Protein AF-A0AAW8FYP6-F1 (afdb_monomer)

Sequence (207 aa):
MSPWQNQKKVKFIAATDIDKSKKRQKFKTYDADDLKGYMAVDDNTERVFESIRYTNTKEGFNTATTGLSGGIKAFNNLTKSDQFAEVVTDGKIKIYKLYGYPTTFSAGSQVAVAEEETQRLRNNPSYIYSKKNGKPEELTIAKAKMIVADCPFVKGKIAAGDYGSLKNDTKKRSALGKFIKNEIDNAMSDNLSIVNEVIYDYNQNCK

Structure (mmCIF, N/CA/C/O backbone):
data_AF-A0AAW8FYP6-F1
#
_entry.id   AF-A0AAW8FYP6-F1
#
loop_
_atom_site.group_PDB
_atom_site.id
_atom_site.type_symbol
_atom_site.label_atom_id
_atom_site.label_alt_id
_atom_site.label_comp_id
_atom_site.label_asym_id
_atom_site.label_entity_id
_atom_site.label_seq_id
_atom_site.pdbx_PDB_ins_code
_atom_site.Cartn_x
_atom_site.Cartn_y
_atom_site.Cartn_z
_atom_site.occupancy
_atom_site.B_iso_or_equiv
_atom_site.auth_seq_id
_atom_site.auth_comp_id
_atom_site.auth_asym_id
_atom_site.auth_atom_id
_atom_site.pdbx_PDB_model_num
ATOM 1 N N . MET A 1 1 ? 19.062 -12.762 -11.035 1.00 46.47 1 MET A N 1
ATOM 2 C CA . MET A 1 1 ? 18.739 -11.847 -12.153 1.00 46.47 1 MET A CA 1
ATOM 3 C C . MET A 1 1 ? 17.652 -12.487 -12.982 1.00 46.47 1 MET A C 1
ATOM 5 O O . MET A 1 1 ? 17.828 -13.623 -13.408 1.00 46.47 1 MET A O 1
ATOM 9 N N . SER A 1 2 ? 16.527 -11.804 -13.158 1.00 45.91 2 SER A N 1
ATOM 10 C CA . SER A 1 2 ? 15.423 -12.337 -13.950 1.00 45.91 2 SER A CA 1
ATOM 11 C C . SER A 1 2 ? 15.634 -12.037 -15.440 1.00 45.91 2 SER A C 1
ATOM 13 O O . SER A 1 2 ? 16.044 -10.924 -15.769 1.00 45.91 2 SER A O 1
ATOM 15 N N . PRO A 1 3 ? 15.333 -12.971 -16.360 1.00 47.22 3 PRO A N 1
ATOM 16 C CA . PRO A 1 3 ? 15.665 -12.852 -17.788 1.00 47.22 3 PRO A CA 1
ATOM 17 C C . PRO A 1 3 ? 14.949 -11.713 -18.539 1.00 47.22 3 PRO A C 1
ATOM 19 O O . PRO A 1 3 ? 15.276 -11.434 -19.689 1.00 47.22 3 PRO A O 1
ATOM 22 N N . TRP A 1 4 ? 13.986 -11.037 -17.907 1.00 56.28 4 TRP A N 1
ATOM 23 C CA . TRP A 1 4 ? 13.288 -9.863 -18.445 1.00 56.28 4 TRP A CA 1
ATOM 24 C C . TRP A 1 4 ? 13.920 -8.523 -18.043 1.00 56.28 4 TRP A C 1
ATOM 26 O O . TRP A 1 4 ? 13.429 -7.472 -18.460 1.00 56.28 4 TRP A O 1
ATOM 36 N N . GLN A 1 5 ? 14.997 -8.525 -17.250 1.00 47.09 5 GLN A N 1
ATOM 37 C CA . GLN A 1 5 ? 15.732 -7.297 -16.953 1.00 47.09 5 GLN A CA 1
ATOM 38 C C . GLN A 1 5 ? 16.213 -6.660 -18.273 1.00 47.09 5 GLN A C 1
ATOM 40 O O . GLN A 1 5 ? 16.929 -7.285 -19.053 1.00 47.09 5 GLN A O 1
ATOM 45 N N . ASN A 1 6 ? 15.793 -5.414 -18.520 1.00 55.78 6 ASN A N 1
ATOM 46 C CA . ASN A 1 6 ? 16.131 -4.577 -19.684 1.00 55.78 6 ASN A CA 1
ATOM 47 C C . ASN A 1 6 ? 15.467 -4.928 -21.034 1.00 55.78 6 ASN A C 1
ATOM 49 O O . ASN A 1 6 ? 15.945 -4.483 -22.078 1.00 55.78 6 ASN A O 1
ATOM 53 N N . GLN A 1 7 ? 14.351 -5.666 -21.052 1.00 57.12 7 GLN A N 1
ATOM 54 C CA . GLN A 1 7 ? 13.599 -5.939 -22.288 1.00 57.12 7 GLN A CA 1
ATOM 55 C C . GLN A 1 7 ? 12.375 -5.019 -22.426 1.0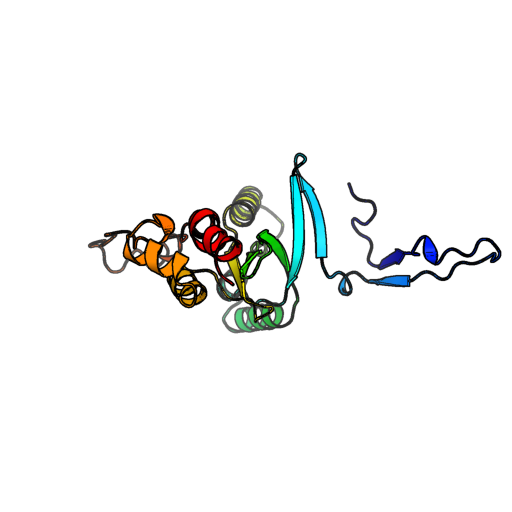0 57.12 7 GLN A C 1
ATOM 57 O O . GLN A 1 7 ? 11.540 -4.951 -21.531 1.00 57.12 7 GLN A O 1
ATOM 62 N N . LYS A 1 8 ? 12.231 -4.329 -23.571 1.00 62.53 8 LYS A N 1
ATOM 63 C CA . LYS A 1 8 ? 11.069 -3.451 -23.852 1.00 62.53 8 LYS A CA 1
ATOM 64 C C . LYS A 1 8 ? 9.768 -4.222 -24.103 1.00 62.53 8 LYS A C 1
ATOM 66 O O . LYS A 1 8 ? 8.689 -3.655 -23.962 1.00 62.53 8 LYS A O 1
ATOM 71 N N . LYS A 1 9 ? 9.886 -5.479 -24.540 1.00 71.44 9 LYS A N 1
ATOM 72 C CA . LYS A 1 9 ? 8.772 -6.353 -24.913 1.00 71.44 9 LYS A CA 1
ATOM 73 C C . LYS A 1 9 ? 9.099 -7.786 -24.527 1.00 71.44 9 LYS A C 1
ATOM 75 O O . LYS A 1 9 ? 10.233 -8.228 -24.705 1.00 71.44 9 LYS A O 1
ATOM 80 N N . VAL A 1 10 ? 8.093 -8.527 -24.094 1.00 72.38 10 VAL A N 1
ATOM 81 C CA . VAL A 1 10 ? 8.182 -9.965 -23.832 1.00 72.38 10 VAL A CA 1
ATOM 82 C C . VAL A 1 10 ? 7.079 -10.689 -24.590 1.00 72.38 10 VAL A C 1
ATOM 84 O O . VAL A 1 10 ? 5.960 -10.199 -24.730 1.00 72.38 10 VAL A O 1
ATOM 87 N N . LYS A 1 11 ? 7.412 -11.855 -25.144 1.00 79.19 11 LYS A N 1
ATOM 88 C CA . LYS A 1 11 ? 6.481 -12.686 -25.910 1.00 79.19 11 LYS A CA 1
ATOM 89 C C . LYS A 1 11 ? 6.211 -13.966 -25.143 1.00 79.19 11 LYS A C 1
ATOM 91 O O . LYS A 1 11 ? 7.140 -14.719 -24.872 1.00 79.19 11 LYS A O 1
ATOM 96 N N . PHE A 1 12 ? 4.944 -14.221 -24.845 1.00 80.81 12 PHE A N 1
ATOM 97 C CA . PHE A 1 12 ? 4.505 -15.422 -24.147 1.00 80.81 12 PHE A CA 1
ATOM 98 C C . PHE A 1 12 ? 3.548 -16.231 -25.019 1.00 80.81 12 PHE A C 1
ATOM 100 O O . PHE A 1 12 ? 2.826 -15.698 -25.865 1.00 80.81 12 PHE A O 1
ATOM 107 N N . ILE A 1 13 ? 3.534 -17.537 -24.791 1.00 82.94 13 ILE A N 1
ATOM 108 C CA . ILE A 1 13 ? 2.492 -18.444 -25.257 1.00 82.94 13 ILE A CA 1
ATOM 109 C C . ILE A 1 13 ? 2.051 -19.267 -24.051 1.00 82.94 13 ILE A C 1
ATOM 111 O O . ILE A 1 13 ? 2.897 -19.768 -23.309 1.00 82.94 13 ILE A O 1
ATOM 115 N N . ALA A 1 14 ? 0.744 -19.359 -23.812 1.00 82.31 14 ALA A N 1
ATOM 116 C CA . ALA A 1 14 ? 0.242 -20.233 -22.763 1.00 82.31 14 ALA A CA 1
ATOM 117 C C . ALA A 1 14 ? 0.490 -21.686 -23.177 1.00 82.31 14 ALA A C 1
ATOM 119 O O . ALA A 1 14 ? 0.343 -22.025 -24.349 1.00 82.31 14 ALA A O 1
ATOM 120 N N . ALA A 1 15 ? 0.836 -22.558 -22.229 1.00 82.62 15 ALA A N 1
ATOM 121 C CA . ALA A 1 15 ? 1.098 -23.964 -22.539 1.00 82.62 15 ALA A CA 1
ATOM 122 C C . ALA A 1 15 ? -0.100 -24.647 -23.232 1.00 82.62 15 ALA A C 1
ATOM 124 O O . ALA A 1 15 ? 0.092 -25.484 -24.110 1.00 82.62 15 ALA A O 1
ATOM 125 N N . THR A 1 16 ? -1.322 -24.233 -22.886 1.00 86.44 16 THR A N 1
ATOM 126 C CA . THR A 1 16 ? -2.584 -24.679 -23.500 1.00 86.44 16 THR A CA 1
ATOM 127 C C . THR A 1 16 ? -2.737 -24.266 -24.963 1.00 86.44 16 THR A C 1
ATOM 129 O O . THR A 1 16 ? -3.449 -24.931 -25.707 1.00 86.44 16 THR A O 1
ATOM 132 N N . ASP A 1 17 ? -2.069 -23.189 -25.378 1.00 84.38 17 ASP A N 1
ATOM 133 C CA . ASP A 1 17 ? -2.172 -22.617 -26.724 1.00 84.38 17 ASP A CA 1
ATOM 134 C C . ASP A 1 17 ? -1.109 -23.195 -27.679 1.00 84.38 17 ASP A C 1
ATOM 136 O O . ASP A 1 17 ? -1.082 -22.849 -28.864 1.00 84.38 17 ASP A O 1
ATOM 140 N N . ILE A 1 18 ? -0.217 -24.066 -27.182 1.00 87.19 18 ILE A N 1
ATOM 141 C CA . ILE A 1 18 ? 0.840 -24.695 -27.981 1.00 87.19 18 ILE A CA 1
ATOM 142 C C . ILE A 1 18 ? 0.242 -25.816 -28.829 1.00 87.19 18 ILE A C 1
ATOM 144 O O . ILE A 1 18 ? -0.126 -26.882 -28.335 1.00 87.19 18 ILE A O 1
ATOM 148 N N . ASP A 1 19 ? 0.242 -25.610 -30.142 1.00 86.50 19 ASP A N 1
ATOM 149 C CA . ASP A 1 19 ? -0.227 -26.595 -31.109 1.00 86.50 19 ASP A CA 1
ATOM 150 C C . ASP A 1 19 ? 0.958 -27.306 -31.770 1.00 86.50 19 ASP A C 1
ATOM 152 O O . ASP A 1 19 ? 1.593 -26.776 -32.685 1.00 86.50 19 ASP A O 1
ATOM 156 N N . LYS A 1 20 ? 1.248 -28.534 -31.326 1.00 85.69 20 LYS A N 1
ATOM 157 C CA . LYS A 1 20 ? 2.378 -29.339 -31.825 1.00 85.69 20 LYS A CA 1
ATOM 158 C C . LYS A 1 20 ? 2.277 -29.695 -33.313 1.00 85.69 20 LYS A C 1
ATOM 160 O O . LYS A 1 20 ? 3.293 -30.032 -33.913 1.00 85.69 20 LYS A O 1
ATOM 165 N N . SER A 1 21 ? 1.089 -29.609 -33.917 1.00 89.31 21 SER A N 1
ATOM 166 C CA . SER A 1 21 ? 0.908 -29.866 -35.352 1.00 89.31 21 SER A CA 1
ATOM 167 C C . SER A 1 21 ? 1.380 -28.699 -36.231 1.00 89.31 21 SER A C 1
ATOM 169 O O . SER A 1 21 ? 1.627 -28.871 -37.426 1.00 89.31 21 SER A O 1
ATOM 171 N N . LYS A 1 22 ? 1.549 -27.500 -35.654 1.00 87.25 22 LYS A N 1
ATOM 172 C CA . LYS A 1 22 ? 1.945 -26.287 -36.378 1.00 87.25 22 LYS A CA 1
ATOM 173 C C . LYS A 1 22 ? 3.445 -26.022 -36.272 1.00 87.25 22 LYS A C 1
ATOM 175 O O . LYS A 1 22 ? 4.012 -25.929 -35.188 1.00 87.25 22 LYS A O 1
ATOM 180 N N . LYS A 1 23 ? 4.079 -25.746 -37.419 1.00 82.50 23 LYS A N 1
ATOM 181 C CA . LYS A 1 23 ? 5.493 -25.314 -37.498 1.00 82.50 23 LYS A CA 1
ATOM 182 C C . LYS A 1 23 ? 5.749 -23.916 -36.914 1.00 82.50 23 LYS A C 1
ATOM 184 O O . LYS A 1 23 ? 6.897 -23.564 -36.666 1.00 82.50 23 LYS A O 1
ATOM 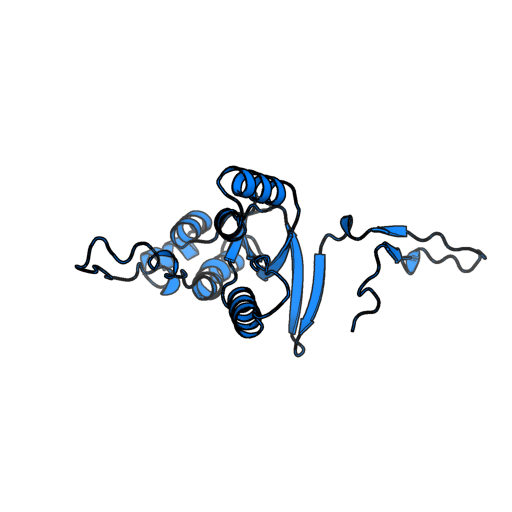189 N N . ARG A 1 24 ? 4.710 -23.092 -36.738 1.00 82.50 24 ARG A N 1
ATOM 190 C CA . ARG A 1 24 ? 4.801 -21.738 -36.168 1.00 82.50 24 ARG A CA 1
ATOM 191 C C . ARG A 1 24 ? 3.723 -21.545 -35.111 1.00 82.50 24 ARG A C 1
ATOM 193 O O . ARG A 1 24 ? 2.547 -21.773 -35.385 1.00 82.50 24 ARG A O 1
ATOM 200 N N . GLN A 1 25 ? 4.138 -21.080 -33.939 1.00 85.75 25 GLN A N 1
ATOM 201 C CA . GLN A 1 25 ? 3.255 -20.751 -32.824 1.00 85.75 25 GLN A CA 1
ATOM 202 C C . GLN A 1 25 ? 2.902 -19.258 -32.845 1.00 85.75 25 GLN A C 1
ATOM 204 O O . GLN A 1 25 ? 3.729 -18.426 -33.228 1.00 85.75 25 GLN A O 1
ATOM 209 N N . LYS A 1 26 ? 1.674 -18.904 -32.446 1.00 84.44 26 LYS A N 1
ATOM 210 C CA . LYS A 1 26 ? 1.265 -17.501 -32.286 1.00 84.44 26 LYS A CA 1
ATOM 211 C C . LYS A 1 26 ? 1.573 -17.053 -30.861 1.00 84.44 26 LYS A C 1
ATOM 213 O O . LYS A 1 26 ? 0.971 -17.545 -29.916 1.00 84.44 26 LYS A O 1
ATOM 218 N N . PHE A 1 27 ? 2.490 -16.105 -30.722 1.00 83.62 27 PHE A N 1
ATOM 219 C CA . PHE A 1 27 ? 2.845 -15.522 -29.431 1.00 83.62 27 PHE A CA 1
ATOM 220 C C . PHE A 1 27 ? 1.992 -14.288 -29.142 1.00 83.62 27 PHE A C 1
ATOM 222 O O . PHE A 1 27 ? 1.760 -13.471 -30.037 1.00 83.62 27 PHE A O 1
ATOM 229 N N . LYS A 1 28 ? 1.591 -14.113 -27.882 1.00 82.44 28 LYS A N 1
ATOM 230 C CA . LYS A 1 28 ? 1.088 -12.834 -27.374 1.00 82.44 28 LYS A CA 1
ATOM 231 C C . LYS A 1 28 ? 2.285 -11.964 -27.009 1.00 82.44 28 LYS A C 1
ATOM 233 O O . LYS A 1 28 ? 3.209 -12.431 -26.347 1.00 82.44 28 LYS A O 1
ATOM 238 N N . THR A 1 29 ? 2.288 -10.728 -27.493 1.00 80.56 29 THR A N 1
ATOM 239 C CA . THR A 1 29 ? 3.323 -9.743 -27.158 1.00 80.56 29 THR A CA 1
ATOM 240 C C . THR A 1 29 ? 2.780 -8.857 -26.053 1.00 80.56 29 THR A C 1
ATOM 242 O O . THR A 1 29 ? 1.654 -8.386 -26.174 1.00 80.56 29 THR A O 1
ATOM 245 N N . TYR A 1 30 ? 3.574 -8.671 -25.008 1.00 74.00 30 TYR A N 1
ATOM 246 C CA . TYR A 1 30 ? 3.305 -7.760 -23.908 1.00 74.00 30 TYR A CA 1
ATOM 247 C C . TYR A 1 30 ? 4.421 -6.724 -23.887 1.00 74.00 30 TYR A C 1
ATOM 249 O O . TYR A 1 30 ? 5.607 -7.079 -23.893 1.00 74.00 30 TYR A O 1
ATOM 257 N N . ASP A 1 31 ? 4.038 -5.457 -23.902 1.00 73.00 31 ASP A N 1
ATOM 258 C CA . ASP A 1 31 ? 4.953 -4.339 -23.735 1.00 73.00 31 ASP A CA 1
ATOM 259 C C . ASP A 1 31 ? 5.128 -4.036 -22.239 1.00 73.00 31 ASP A C 1
ATOM 261 O O . ASP A 1 31 ? 4.343 -4.480 -21.400 1.00 73.00 31 ASP A O 1
ATOM 265 N N . ALA A 1 32 ? 6.176 -3.292 -21.878 1.00 64.88 32 ALA A N 1
ATOM 266 C CA . ALA A 1 32 ? 6.382 -2.885 -20.485 1.00 64.88 32 ALA A CA 1
ATOM 267 C C . ALA A 1 32 ? 5.165 -2.127 -19.909 1.00 64.88 32 ALA A C 1
ATOM 269 O O . ALA A 1 32 ? 4.843 -2.295 -18.735 1.00 64.88 32 ALA A O 1
ATOM 270 N N . ASP A 1 33 ? 4.447 -1.379 -20.751 1.00 68.31 33 ASP A N 1
ATOM 271 C CA . ASP A 1 33 ? 3.235 -0.637 -20.379 1.00 68.31 33 ASP A CA 1
ATOM 272 C C . ASP A 1 33 ? 2.014 -1.550 -20.128 1.00 68.31 33 ASP A C 1
ATOM 274 O O . ASP A 1 33 ? 1.047 -1.147 -19.475 1.00 68.31 33 ASP A O 1
ATOM 278 N N . ASP A 1 34 ? 2.050 -2.805 -20.595 1.00 74.06 34 ASP A N 1
ATOM 279 C CA . ASP A 1 34 ? 0.998 -3.797 -20.333 1.00 74.06 34 ASP A CA 1
ATOM 280 C C . ASP A 1 34 ? 1.145 -4.457 -18.952 1.00 74.06 34 ASP A C 1
ATOM 282 O O . ASP A 1 34 ? 0.239 -5.168 -18.502 1.00 74.06 34 ASP A O 1
ATOM 286 N N . LEU A 1 35 ? 2.271 -4.241 -18.263 1.00 77.31 35 LEU A N 1
ATOM 287 C CA . LEU A 1 35 ? 2.564 -4.869 -16.980 1.00 77.31 35 LEU A CA 1
ATOM 288 C C . LEU A 1 35 ? 1.606 -4.350 -15.896 1.00 77.31 35 LEU A C 1
ATOM 290 O O . LEU A 1 35 ? 1.627 -3.183 -15.512 1.00 77.31 35 LEU A O 1
ATOM 294 N N . LYS A 1 36 ? 0.753 -5.241 -15.379 1.00 85.44 36 LYS A N 1
ATOM 295 C CA . LYS A 1 36 ? -0.208 -4.924 -14.303 1.00 85.44 36 LYS A CA 1
ATOM 296 C C . LYS A 1 36 ? 0.315 -5.219 -12.903 1.00 85.44 36 LYS A C 1
ATOM 298 O O . LYS A 1 36 ? -0.251 -4.738 -11.930 1.00 85.44 36 LYS A O 1
ATOM 303 N N . GLY A 1 37 ? 1.403 -5.966 -12.803 1.00 85.88 37 GLY A N 1
ATOM 304 C CA . GLY A 1 37 ? 2.041 -6.323 -11.549 1.00 85.88 37 GLY A CA 1
ATOM 305 C C . GLY A 1 37 ? 3.201 -7.275 -11.789 1.00 85.88 37 GLY A C 1
ATOM 306 O O . GLY A 1 37 ? 3.339 -7.833 -12.878 1.00 85.88 37 GLY A O 1
ATOM 307 N N . TYR A 1 38 ? 4.039 -7.453 -10.780 1.00 84.62 38 TYR A N 1
ATOM 308 C CA . TYR A 1 38 ? 5.117 -8.433 -10.786 1.00 84.62 38 TYR A CA 1
ATOM 309 C C . TYR A 1 38 ? 5.369 -8.939 -9.368 1.00 84.62 38 TYR A C 1
ATOM 311 O O . TYR A 1 38 ? 4.974 -8.311 -8.392 1.00 84.62 38 TYR A O 1
ATOM 319 N N . MET A 1 39 ? 6.052 -10.071 -9.253 1.00 85.94 39 MET A N 1
ATOM 320 C CA . MET A 1 39 ? 6.527 -10.589 -7.977 1.00 85.94 39 MET A CA 1
ATOM 321 C C . MET A 1 39 ? 8.052 -10.576 -7.985 1.00 85.94 39 MET A C 1
ATOM 323 O O . MET A 1 39 ? 8.677 -11.029 -8.947 1.00 85.94 39 MET A O 1
ATOM 327 N N . ALA A 1 40 ? 8.645 -10.031 -6.932 1.00 82.62 40 ALA A N 1
ATOM 328 C CA . ALA A 1 40 ? 10.069 -10.126 -6.659 1.00 82.62 40 ALA A CA 1
ATOM 329 C C . ALA A 1 40 ? 10.282 -11.075 -5.478 1.00 82.62 40 ALA A C 1
ATOM 331 O O . ALA A 1 40 ? 9.485 -11.085 -4.546 1.00 82.62 40 ALA A O 1
ATOM 332 N N . VAL A 1 41 ? 11.352 -11.863 -5.518 1.00 80.62 41 VAL A N 1
ATOM 333 C CA . VAL A 1 41 ? 11.778 -12.684 -4.381 1.00 80.62 41 VAL A CA 1
ATOM 334 C C . VAL A 1 41 ? 13.039 -12.048 -3.821 1.00 80.62 41 VAL A C 1
ATOM 336 O O . VAL A 1 41 ? 14.020 -11.895 -4.551 1.00 80.62 41 VAL A O 1
ATOM 339 N N . ASP A 1 42 ? 12.981 -11.646 -2.558 1.00 76.94 42 ASP A N 1
ATOM 340 C CA . ASP A 1 42 ? 14.051 -10.965 -1.828 1.00 76.94 42 ASP A CA 1
ATOM 341 C C . ASP A 1 42 ? 14.286 -11.744 -0.530 1.00 76.94 42 ASP A C 1
ATOM 343 O O . ASP A 1 42 ? 13.348 -11.911 0.246 1.00 76.94 42 ASP A O 1
ATOM 347 N N . ASP A 1 43 ? 15.474 -12.322 -0.340 1.00 78.12 43 ASP A N 1
ATOM 348 C CA . ASP A 1 43 ? 15.804 -13.180 0.814 1.00 78.12 43 ASP A CA 1
ATOM 349 C C . ASP A 1 43 ? 14.732 -14.245 1.147 1.00 78.12 43 ASP A C 1
ATOM 351 O O . ASP A 1 43 ? 14.296 -14.395 2.287 1.00 78.12 43 ASP A O 1
ATOM 355 N N . ASN A 1 44 ? 14.274 -14.988 0.128 1.00 80.75 44 ASN A N 1
ATOM 356 C CA . ASN A 1 44 ? 13.182 -15.981 0.205 1.00 80.75 44 ASN A CA 1
ATOM 357 C C . ASN A 1 44 ? 11.805 -15.421 0.609 1.00 80.75 44 ASN A C 1
ATOM 359 O O . ASN A 1 44 ? 10.882 -16.191 0.870 1.00 80.75 44 ASN A O 1
ATOM 363 N N . THR A 1 45 ? 11.641 -14.101 0.622 1.00 81.31 45 THR A N 1
ATOM 364 C CA . THR A 1 45 ? 10.360 -13.433 0.848 1.00 81.31 45 THR A CA 1
ATOM 365 C C . THR A 1 45 ? 9.766 -13.005 -0.486 1.00 81.31 45 THR A C 1
ATOM 367 O O . THR A 1 45 ? 10.390 -12.280 -1.264 1.00 81.31 45 THR A O 1
ATOM 370 N N . GLU A 1 46 ? 8.541 -13.447 -0.757 1.00 87.31 46 GLU A N 1
ATOM 371 C CA . GLU A 1 46 ? 7.780 -13.008 -1.923 1.00 87.31 46 GLU A CA 1
ATOM 372 C C . GLU A 1 46 ? 7.220 -11.603 -1.685 1.00 87.31 46 GLU A C 1
ATOM 374 O O . GLU A 1 46 ? 6.485 -11.349 -0.731 1.00 87.31 46 GLU A O 1
ATOM 379 N N . ARG A 1 47 ? 7.569 -10.676 -2.574 1.00 87.12 47 ARG A N 1
ATOM 380 C CA . ARG A 1 47 ? 7.089 -9.295 -2.590 1.00 87.12 47 ARG A CA 1
ATOM 381 C C . ARG A 1 47 ? 6.278 -9.091 -3.857 1.00 87.12 47 ARG A C 1
ATOM 383 O O . ARG A 1 47 ? 6.821 -9.135 -4.963 1.00 87.12 47 ARG A O 1
ATOM 390 N N . VAL A 1 48 ? 4.975 -8.888 -3.705 1.00 90.56 48 VAL A N 1
ATOM 391 C CA . VAL A 1 48 ? 4.050 -8.688 -4.826 1.00 90.56 48 VAL A CA 1
ATOM 392 C C . VAL A 1 48 ? 3.878 -7.197 -5.072 1.00 90.56 48 VAL A C 1
ATOM 394 O O . VAL A 1 48 ? 3.654 -6.437 -4.138 1.00 90.56 48 VAL A O 1
ATOM 397 N N . PHE A 1 49 ? 3.962 -6.777 -6.327 1.00 90.00 49 PHE A N 1
ATOM 398 C CA . PHE A 1 49 ? 3.797 -5.397 -6.760 1.00 90.00 49 PHE A CA 1
ATOM 399 C C . PHE A 1 49 ? 2.654 -5.303 -7.759 1.00 90.00 49 PHE A C 1
ATOM 401 O O . PHE A 1 49 ? 2.570 -6.111 -8.683 1.00 90.00 49 PHE A O 1
ATOM 408 N N . GLU A 1 50 ? 1.813 -4.286 -7.616 1.00 90.69 50 GLU A N 1
ATOM 409 C CA . GLU A 1 50 ? 0.707 -4.000 -8.529 1.00 90.69 50 GLU A CA 1
ATOM 410 C C . GLU A 1 50 ? 0.849 -2.608 -9.131 1.00 90.69 50 GLU A C 1
ATOM 412 O O . GLU A 1 50 ? 1.294 -1.668 -8.472 1.00 90.69 50 GLU A O 1
ATOM 417 N N . SER A 1 51 ? 0.456 -2.493 -10.396 1.00 88.06 51 SER A N 1
ATOM 418 C CA . SER A 1 51 ? 0.337 -1.223 -11.095 1.00 88.06 51 SER A CA 1
ATOM 419 C C . SER A 1 51 ? -0.907 -0.497 -10.591 1.00 88.06 51 SER A C 1
ATOM 421 O O . SER A 1 51 ? -2.030 -0.993 -10.709 1.00 88.06 51 SER A O 1
ATOM 423 N N . ILE A 1 52 ? -0.701 0.675 -10.002 1.00 87.06 52 ILE A N 1
ATOM 424 C CA . ILE A 1 52 ? -1.737 1.506 -9.408 1.00 87.06 52 ILE A CA 1
ATOM 425 C C . ILE A 1 52 ? -1.678 2.921 -9.963 1.00 87.06 52 ILE A C 1
ATOM 427 O O . ILE A 1 52 ? -0.614 3.472 -10.244 1.00 87.06 52 ILE A O 1
ATOM 431 N N . ARG A 1 53 ? -2.839 3.565 -10.034 1.00 86.50 53 ARG A N 1
ATOM 432 C CA . ARG A 1 53 ? -2.923 4.985 -10.357 1.00 86.50 53 ARG A CA 1
ATOM 433 C C . ARG A 1 53 ? -3.116 5.795 -9.085 1.00 86.50 53 ARG A C 1
ATOM 435 O O . ARG A 1 53 ? -4.231 5.900 -8.575 1.00 86.50 53 ARG A O 1
ATOM 442 N N . TYR A 1 54 ? -2.029 6.369 -8.582 1.00 83.25 54 TYR A N 1
ATOM 443 C CA . TYR A 1 54 ? -2.028 7.196 -7.379 1.00 83.25 54 TYR A CA 1
ATOM 444 C C . TYR A 1 54 ? -1.120 8.411 -7.551 1.00 83.25 54 TYR A C 1
ATOM 446 O O . TYR A 1 54 ? -0.015 8.315 -8.075 1.00 83.25 54 TYR A O 1
ATOM 454 N N . THR A 1 55 ? -1.584 9.570 -7.091 1.00 77.56 55 THR A N 1
ATOM 455 C CA . THR A 1 55 ? -0.785 10.797 -7.097 1.00 77.56 55 THR A CA 1
ATOM 456 C C . THR A 1 55 ? -0.181 11.011 -5.721 1.00 77.56 55 THR A C 1
ATOM 458 O O . THR A 1 55 ? -0.860 11.488 -4.813 1.00 77.56 55 THR A O 1
ATOM 461 N N . ASN A 1 56 ? 1.109 10.704 -5.576 1.00 71.88 56 ASN A N 1
ATOM 462 C CA . ASN A 1 56 ? 1.853 11.068 -4.377 1.00 71.88 56 ASN A CA 1
ATOM 463 C C . ASN A 1 56 ? 2.182 12.565 -4.416 1.00 71.88 56 ASN A C 1
ATOM 465 O O . ASN A 1 56 ? 3.198 12.988 -4.967 1.00 71.88 56 ASN A O 1
ATOM 469 N N . THR A 1 57 ? 1.274 13.376 -3.874 1.00 68.38 57 THR A N 1
ATOM 470 C CA . THR A 1 57 ? 1.407 14.834 -3.875 1.00 68.38 57 THR A CA 1
ATOM 471 C C . THR A 1 57 ? 2.645 15.287 -3.101 1.00 68.38 57 THR A C 1
ATOM 473 O O . THR A 1 57 ? 3.325 16.194 -3.569 1.00 68.38 57 THR A O 1
ATOM 476 N N . LYS A 1 58 ? 2.993 14.618 -1.992 1.00 65.19 58 LYS A N 1
ATOM 477 C CA . LYS A 1 58 ? 4.183 14.913 -1.174 1.00 65.19 58 LYS A CA 1
ATOM 478 C C . LYS A 1 58 ? 5.478 14.752 -1.977 1.00 65.19 58 LYS A C 1
ATOM 480 O O . LYS A 1 58 ? 6.268 15.686 -2.076 1.00 65.19 58 LYS A O 1
ATOM 485 N N . GLU A 1 59 ? 5.657 13.608 -2.634 1.00 63.03 59 GLU A N 1
ATOM 486 C CA . GLU A 1 59 ? 6.847 13.350 -3.464 1.00 63.03 59 GLU A CA 1
ATOM 487 C C . GLU A 1 59 ? 6.877 14.206 -4.746 1.00 63.03 59 GLU A C 1
ATOM 489 O O . GLU A 1 59 ? 7.948 14.570 -5.238 1.00 63.03 59 GLU A O 1
ATOM 494 N N . GLY A 1 60 ? 5.711 14.595 -5.273 1.00 59.38 60 GLY A N 1
ATOM 495 C CA . GLY A 1 60 ? 5.620 15.489 -6.431 1.00 59.38 60 GLY A CA 1
ATOM 496 C C . GLY A 1 60 ? 6.184 16.888 -6.195 1.00 59.38 60 GLY A C 1
ATOM 497 O O . GLY A 1 60 ? 6.669 17.509 -7.139 1.00 59.38 60 GLY A O 1
ATOM 498 N N . PHE A 1 61 ? 6.177 17.368 -4.950 1.00 61.31 61 PHE A N 1
ATOM 499 C CA . PHE A 1 61 ? 6.847 18.617 -4.584 1.00 61.31 61 PHE A CA 1
ATOM 500 C C . PHE A 1 61 ? 8.336 18.413 -4.278 1.00 61.31 61 PHE A C 1
ATOM 502 O O . PHE A 1 61 ? 9.138 19.268 -4.643 1.00 61.31 61 PHE A O 1
ATOM 509 N N . ASN A 1 62 ? 8.725 17.274 -3.692 1.00 57.56 62 ASN A N 1
ATOM 510 C CA . ASN A 1 62 ? 10.129 16.978 -3.363 1.00 57.56 62 ASN A CA 1
ATOM 511 C C . ASN A 1 62 ? 11.017 16.774 -4.603 1.00 57.56 62 ASN A C 1
ATOM 513 O O . ASN A 1 62 ? 12.208 17.066 -4.575 1.00 57.56 62 ASN A O 1
ATOM 517 N N . THR A 1 63 ? 10.444 16.307 -5.713 1.00 55.28 63 THR A N 1
ATOM 518 C CA . THR A 1 63 ? 11.163 16.101 -6.986 1.00 55.28 63 THR A CA 1
ATOM 519 C C . THR A 1 63 ? 11.273 17.365 -7.851 1.00 55.28 63 THR A C 1
ATOM 521 O O . THR A 1 63 ? 11.926 17.354 -8.896 1.00 55.28 63 THR A O 1
ATOM 524 N N . ALA A 1 64 ? 10.656 18.478 -7.439 1.00 56.00 64 ALA A N 1
ATOM 525 C CA . ALA A 1 64 ? 10.613 19.716 -8.208 1.00 56.00 64 ALA A CA 1
ATOM 526 C C . ALA A 1 64 ? 11.894 20.550 -8.019 1.00 56.00 64 ALA A C 1
ATOM 528 O O . ALA A 1 64 ? 11.954 21.466 -7.207 1.00 56.00 64 ALA A O 1
ATOM 529 N N . THR A 1 65 ? 12.922 20.278 -8.820 1.00 54.34 65 THR A N 1
ATOM 530 C CA . THR A 1 65 ? 14.207 21.005 -8.782 1.00 54.34 65 THR A CA 1
ATOM 531 C C . THR A 1 65 ? 14.186 22.377 -9.476 1.00 54.34 65 THR A C 1
ATOM 533 O O . THR A 1 65 ? 15.178 23.099 -9.440 1.00 54.34 65 THR A O 1
ATOM 536 N N . THR A 1 66 ? 13.077 22.775 -10.119 1.00 51.25 66 THR A N 1
ATOM 537 C CA . THR A 1 66 ? 13.024 23.962 -10.999 1.00 51.25 66 THR A CA 1
ATOM 538 C C . THR A 1 66 ? 11.742 24.789 -10.844 1.00 51.25 66 THR A C 1
ATOM 540 O O . THR A 1 66 ? 10.844 24.742 -11.679 1.00 51.25 66 THR A O 1
ATOM 543 N N . GLY A 1 67 ? 11.657 25.604 -9.788 1.00 55.69 67 GLY A N 1
ATOM 544 C CA . GLY A 1 67 ? 10.607 26.622 -9.624 1.00 55.69 67 GLY A CA 1
ATOM 545 C C . GLY A 1 67 ? 9.155 26.104 -9.667 1.00 55.69 67 GLY A C 1
ATOM 546 O O . GLY A 1 67 ? 8.870 24.912 -9.774 1.00 55.69 67 GLY A O 1
ATOM 547 N N . LEU A 1 68 ? 8.193 27.029 -9.588 1.00 58.12 68 LEU A N 1
ATOM 548 C CA . LEU A 1 68 ? 6.761 26.696 -9.540 1.00 58.12 68 LEU A CA 1
ATOM 549 C C . LEU A 1 68 ? 6.288 25.946 -10.805 1.00 58.12 68 LEU A C 1
ATOM 551 O O . LEU A 1 68 ? 5.440 25.059 -10.731 1.00 58.12 68 LEU A O 1
ATOM 555 N N . SER A 1 69 ? 6.861 26.264 -11.971 1.00 58.38 69 SER A N 1
ATOM 556 C CA . SER A 1 69 ? 6.496 25.657 -13.258 1.00 58.38 69 SER A CA 1
ATOM 557 C C . SER A 1 69 ? 7.039 24.234 -13.442 1.00 58.38 69 SER A C 1
ATOM 559 O O . SER A 1 69 ? 6.358 23.404 -14.050 1.00 58.38 69 SER A O 1
ATOM 561 N N . GLY A 1 70 ? 8.221 23.920 -12.900 1.00 60.44 70 GLY A N 1
ATOM 562 C CA . GLY A 1 70 ? 8.762 22.559 -12.862 1.00 60.44 70 GLY A CA 1
ATOM 563 C C . GLY A 1 70 ? 7.957 21.653 -11.933 1.00 60.44 70 GLY A C 1
ATOM 564 O O . GLY A 1 70 ? 7.628 20.529 -12.313 1.00 60.44 70 GLY A O 1
ATOM 565 N N . GLY A 1 71 ? 7.528 22.176 -10.778 1.00 60.69 71 GLY A N 1
ATOM 566 C CA . GLY A 1 71 ? 6.659 21.452 -9.842 1.00 60.69 71 GLY A CA 1
ATOM 567 C C . GLY A 1 71 ? 5.299 21.076 -10.433 1.00 60.69 71 GLY A C 1
ATOM 568 O O . GLY A 1 71 ? 4.851 19.942 -10.283 1.00 60.69 71 GLY A O 1
ATOM 569 N N . ILE A 1 72 ? 4.671 21.973 -11.203 1.00 61.03 72 ILE A N 1
ATOM 570 C CA . ILE A 1 72 ? 3.395 21.680 -11.883 1.00 61.03 72 ILE A CA 1
ATOM 571 C C . ILE A 1 72 ? 3.557 20.564 -12.929 1.00 61.03 72 ILE A C 1
ATOM 573 O O . ILE A 1 72 ? 2.669 19.724 -13.081 1.00 61.03 72 ILE A O 1
ATOM 577 N N . LYS A 1 73 ? 4.686 20.517 -13.648 1.00 62.72 73 LYS A N 1
ATOM 578 C CA . LYS A 1 73 ? 4.959 19.449 -14.626 1.00 62.72 73 LYS A CA 1
ATOM 579 C C . LYS A 1 73 ? 5.205 18.100 -13.950 1.00 62.72 73 LYS A C 1
ATOM 581 O O . LYS A 1 73 ? 4.630 17.109 -14.392 1.00 62.72 73 LYS A O 1
ATOM 586 N N . ALA A 1 74 ? 6.000 18.066 -12.879 1.00 62.84 74 ALA A N 1
ATOM 587 C CA . ALA A 1 74 ? 6.239 16.850 -12.099 1.00 62.84 74 ALA A CA 1
ATOM 588 C C . ALA A 1 74 ? 4.924 16.287 -11.533 1.00 62.84 74 ALA A C 1
ATOM 590 O O . ALA A 1 74 ? 4.604 15.114 -11.727 1.00 62.84 74 ALA A O 1
ATOM 591 N N . PHE A 1 75 ? 4.095 17.158 -10.954 1.00 63.16 75 PHE A N 1
ATOM 592 C CA . PHE A 1 75 ? 2.770 16.807 -10.449 1.00 63.16 75 PHE A CA 1
ATOM 593 C C . PHE A 1 75 ? 1.827 16.284 -11.548 1.00 63.16 75 PHE A C 1
ATOM 595 O O . PHE A 1 75 ? 1.173 15.250 -11.394 1.00 63.16 75 PHE A O 1
ATOM 602 N N . ASN A 1 76 ? 1.783 16.955 -12.702 1.00 63.22 76 ASN A N 1
ATOM 603 C CA . ASN A 1 76 ? 0.974 16.518 -13.842 1.00 63.22 76 ASN A CA 1
ATOM 604 C C . ASN A 1 76 ? 1.427 15.175 -14.426 1.00 63.22 76 ASN A C 1
ATOM 606 O O . ASN A 1 76 ? 0.599 14.442 -14.961 1.00 63.22 76 ASN A O 1
ATOM 610 N N . ASN A 1 77 ? 2.711 14.840 -14.333 1.00 63.66 77 ASN A N 1
ATOM 611 C CA . ASN A 1 77 ? 3.203 13.536 -14.763 1.00 63.66 77 ASN A CA 1
ATOM 612 C C . ASN A 1 77 ? 2.800 12.444 -13.762 1.00 63.66 77 ASN A C 1
ATOM 614 O O . ASN A 1 77 ? 2.235 11.434 -14.175 1.00 63.66 77 ASN A O 1
ATOM 618 N N . LEU A 1 78 ? 2.960 12.692 -12.457 1.00 66.00 78 LEU A N 1
ATOM 619 C CA . LEU A 1 78 ? 2.564 11.762 -11.389 1.00 66.00 78 LEU A CA 1
ATOM 620 C C . LEU A 1 78 ? 1.062 11.432 -11.397 1.00 66.00 78 LEU A C 1
ATOM 622 O O . LEU A 1 78 ? 0.673 10.311 -11.090 1.00 66.00 78 LEU A O 1
ATOM 626 N N . THR A 1 79 ? 0.201 12.384 -11.773 1.00 61.69 79 THR A N 1
ATOM 627 C CA . THR A 1 79 ? -1.260 12.162 -11.891 1.00 61.69 79 THR A CA 1
ATOM 628 C C . THR A 1 79 ? -1.675 11.327 -13.111 1.00 61.69 79 THR A C 1
ATOM 630 O O . THR A 1 79 ? -2.809 10.827 -13.187 1.00 61.69 79 THR A O 1
ATOM 633 N N . LYS A 1 80 ? -0.781 11.184 -14.095 1.00 63.16 80 LYS A N 1
ATOM 634 C CA . LYS A 1 80 ? -1.051 10.517 -15.376 1.00 63.16 80 LYS A CA 1
ATOM 635 C C . LYS A 1 80 ? -0.344 9.174 -15.529 1.00 63.16 80 LYS A C 1
ATOM 637 O O . LYS A 1 80 ? -0.783 8.395 -16.367 1.00 63.16 80 LYS A O 1
ATOM 642 N N . SER A 1 81 ? 0.699 8.910 -14.747 1.00 67.19 81 SER A N 1
ATOM 643 C CA . SER A 1 81 ? 1.441 7.650 -14.766 1.00 67.19 81 SER A CA 1
ATOM 644 C C . SER A 1 81 ? 0.867 6.638 -13.779 1.00 67.19 81 SER A C 1
ATOM 646 O O . SER A 1 81 ? 0.636 6.981 -12.617 1.00 67.19 81 SER A O 1
ATOM 648 N N . ASP A 1 82 ? 0.731 5.391 -14.219 1.00 78.06 82 ASP A N 1
ATOM 649 C CA . ASP A 1 82 ? 0.605 4.263 -13.303 1.00 78.06 82 ASP A CA 1
ATOM 650 C C . ASP A 1 82 ? 1.969 3.984 -12.644 1.00 78.06 82 ASP A C 1
ATOM 652 O O . ASP A 1 82 ? 3.027 4.237 -13.225 1.00 78.06 82 ASP A O 1
ATOM 656 N N . GLN A 1 83 ? 1.945 3.511 -11.403 1.00 80.31 83 GLN A N 1
ATOM 657 C CA . GLN A 1 83 ? 3.115 3.301 -10.552 1.00 80.31 83 GLN A CA 1
ATOM 658 C C . GLN A 1 83 ? 3.035 1.910 -9.935 1.00 80.31 83 GLN A C 1
ATOM 660 O O . GLN A 1 83 ? 1.943 1.451 -9.615 1.00 80.31 83 GLN A O 1
ATOM 665 N N . PHE A 1 84 ? 4.168 1.244 -9.724 1.00 86.06 84 PHE A N 1
ATOM 666 C CA . PHE A 1 84 ? 4.170 -0.028 -9.004 1.00 86.06 84 PHE A CA 1
ATOM 667 C C . PHE A 1 84 ? 4.247 0.205 -7.499 1.00 86.06 84 PHE A C 1
ATOM 669 O O . PHE A 1 84 ? 5.166 0.866 -7.016 1.00 86.06 84 PHE A O 1
ATOM 676 N N . ALA A 1 85 ? 3.304 -0.371 -6.760 1.00 89.62 85 ALA A N 1
ATOM 677 C CA . ALA A 1 85 ? 3.301 -0.364 -5.304 1.00 89.62 85 ALA A CA 1
ATOM 678 C C . ALA A 1 85 ? 3.311 -1.799 -4.766 1.00 89.62 85 ALA A C 1
ATOM 680 O O . ALA A 1 85 ? 2.663 -2.680 -5.329 1.00 89.62 85 ALA A O 1
ATOM 681 N N . GLU A 1 86 ? 4.058 -2.031 -3.687 1.00 91.06 86 GLU A N 1
ATOM 682 C CA . GLU A 1 86 ? 4.132 -3.337 -3.026 1.00 91.06 86 GLU A CA 1
ATOM 683 C C . GLU A 1 86 ? 2.832 -3.596 -2.264 1.00 91.06 86 GLU A C 1
ATOM 685 O O . GLU A 1 86 ? 2.418 -2.773 -1.451 1.00 91.06 86 GLU A O 1
ATOM 690 N N . VAL A 1 87 ? 2.198 -4.739 -2.502 1.00 93.12 87 VAL A N 1
ATOM 691 C CA . VAL A 1 87 ? 1.011 -5.194 -1.779 1.00 93.12 87 VAL A CA 1
ATOM 692 C C . VAL A 1 87 ? 1.438 -5.688 -0.399 1.00 93.12 87 VAL A C 1
ATOM 694 O O . VAL A 1 87 ? 2.197 -6.645 -0.281 1.00 93.12 87 VAL A O 1
ATOM 697 N N . VAL A 1 88 ? 0.934 -5.041 0.652 1.00 92.44 88 VAL A N 1
ATOM 698 C CA . VAL A 1 88 ? 1.215 -5.409 2.052 1.00 92.44 88 VAL A CA 1
ATOM 699 C C . VAL A 1 88 ? 0.174 -6.388 2.577 1.00 92.44 88 VAL A C 1
ATOM 701 O O . VAL A 1 88 ? 0.495 -7.359 3.252 1.00 92.44 88 VAL A O 1
ATOM 704 N N . THR A 1 89 ? -1.096 -6.122 2.282 1.00 91.75 89 THR A N 1
ATOM 705 C CA . THR A 1 89 ? -2.201 -7.028 2.590 1.00 91.75 89 THR A CA 1
ATOM 706 C C . THR A 1 89 ? -3.260 -6.899 1.511 1.00 91.75 89 THR A C 1
ATOM 708 O O . THR A 1 89 ? -3.555 -5.790 1.053 1.00 91.75 89 THR A O 1
ATOM 711 N N . ASP A 1 90 ? -3.809 -8.040 1.104 1.00 91.44 90 ASP A N 1
ATOM 712 C CA . ASP A 1 90 ? -4.902 -8.133 0.147 1.00 91.44 90 ASP A CA 1
ATOM 713 C C . ASP A 1 90 ? -6.147 -8.682 0.850 1.00 91.44 90 ASP A C 1
ATOM 715 O O . ASP A 1 90 ? -6.185 -9.825 1.306 1.00 91.44 90 ASP A O 1
ATOM 719 N N . GLY A 1 91 ? -7.152 -7.827 0.999 1.00 90.75 91 GLY A N 1
ATOM 720 C CA . GLY A 1 91 ? -8.384 -8.117 1.713 1.00 90.75 91 GLY A CA 1
ATOM 721 C C . GLY A 1 91 ? -9.461 -7.099 1.357 1.00 90.75 91 GLY A C 1
ATOM 722 O O . GLY A 1 91 ? -9.394 -6.423 0.332 1.00 90.75 91 GLY A O 1
ATOM 723 N N . LYS A 1 92 ? -10.471 -6.944 2.219 1.00 91.12 92 LYS A N 1
ATOM 724 C CA . LYS A 1 92 ? -11.548 -5.955 2.005 1.00 91.12 92 LYS A CA 1
ATOM 725 C C . LYS A 1 92 ? -11.005 -4.527 1.913 1.00 91.12 92 LYS A C 1
ATOM 727 O O . LYS A 1 92 ? -11.523 -3.706 1.148 1.00 91.12 92 LYS A O 1
ATOM 732 N N . ILE A 1 93 ? -9.969 -4.260 2.700 1.00 93.31 93 ILE A N 1
ATOM 733 C CA . ILE A 1 93 ? -9.074 -3.123 2.559 1.00 93.31 93 ILE A CA 1
ATOM 734 C C . ILE A 1 93 ? -7.736 -3.677 2.080 1.00 93.31 93 ILE A C 1
ATOM 736 O O . ILE A 1 93 ? -7.077 -4.439 2.791 1.00 93.31 93 ILE A O 1
ATOM 740 N N . LYS A 1 94 ? -7.345 -3.273 0.877 1.00 94.94 94 LYS A N 1
ATOM 741 C CA . LYS A 1 94 ? -6.042 -3.569 0.298 1.00 94.94 94 LYS A CA 1
ATO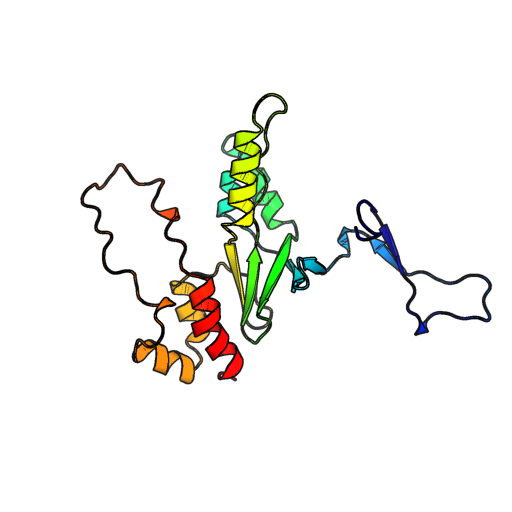M 742 C C . LYS A 1 94 ? -5.077 -2.451 0.659 1.00 94.94 94 LYS A C 1
ATOM 744 O O . LYS A 1 94 ? -5.430 -1.278 0.516 1.00 94.94 94 LYS A O 1
ATOM 749 N N . ILE A 1 95 ? -3.893 -2.801 1.151 1.00 94.19 95 ILE A N 1
ATOM 750 C CA . ILE A 1 95 ? -2.860 -1.836 1.550 1.00 94.19 95 ILE A CA 1
ATOM 751 C C . ILE A 1 95 ? -1.639 -2.008 0.671 1.00 94.19 95 ILE A C 1
ATOM 753 O O . ILE A 1 95 ? -1.194 -3.133 0.434 1.00 94.19 95 ILE A O 1
ATOM 757 N N . TYR A 1 96 ? -1.062 -0.880 0.272 1.00 92.75 96 TYR A N 1
ATOM 758 C CA . TYR A 1 96 ? 0.168 -0.835 -0.491 1.00 92.75 96 TYR A CA 1
ATOM 759 C C . TYR A 1 96 ? 1.238 0.010 0.201 1.00 92.75 96 TYR A C 1
ATOM 761 O O . TYR A 1 96 ? 0.931 1.036 0.814 1.00 92.75 96 TYR A O 1
ATOM 769 N N . LYS A 1 97 ? 2.499 -0.390 0.033 1.00 90.56 97 LYS A N 1
ATOM 770 C CA . LYS A 1 97 ? 3.675 0.463 0.224 1.00 90.56 97 LYS A CA 1
ATOM 771 C C . LYS A 1 97 ? 4.056 1.068 -1.119 1.00 90.56 97 LYS A C 1
ATOM 773 O O . LYS A 1 97 ? 4.378 0.355 -2.071 1.00 90.56 97 LYS A O 1
ATOM 778 N N . LEU A 1 98 ? 4.046 2.389 -1.177 1.00 86.88 98 LEU A N 1
ATOM 779 C CA . LEU A 1 98 ? 4.525 3.164 -2.306 1.00 86.88 98 LEU A CA 1
ATOM 780 C C . LEU A 1 98 ? 5.887 3.762 -1.961 1.00 86.88 98 LEU A C 1
ATOM 782 O O . LEU A 1 98 ? 6.009 4.591 -1.058 1.00 86.88 98 LEU A O 1
ATOM 786 N N . TYR A 1 99 ? 6.906 3.338 -2.698 1.00 82.06 99 TYR A N 1
ATOM 787 C CA . TYR A 1 99 ? 8.254 3.881 -2.582 1.00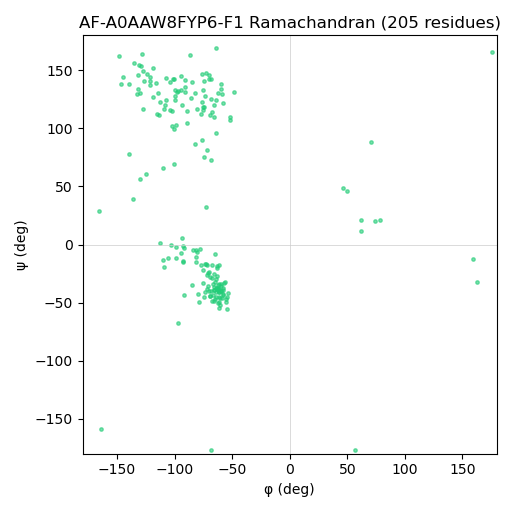 82.06 99 TYR A CA 1
ATOM 788 C C . TYR A 1 99 ? 8.338 5.248 -3.273 1.00 82.06 99 TYR A C 1
ATOM 790 O O . TYR A 1 99 ? 7.633 5.499 -4.252 1.00 82.06 99 TYR A O 1
ATOM 798 N N . GLY A 1 100 ? 9.163 6.148 -2.731 1.00 70.06 100 GLY A N 1
ATOM 799 C CA . GLY A 1 100 ? 9.370 7.481 -3.302 1.00 70.06 100 GLY A CA 1
ATOM 800 C C . GLY A 1 100 ? 10.116 7.456 -4.641 1.00 70.06 100 GLY A C 1
ATOM 801 O O . GLY A 1 100 ? 10.487 6.396 -5.152 1.00 70.06 100 GLY A O 1
ATOM 802 N N . TYR A 1 101 ? 10.389 8.642 -5.182 1.00 66.88 101 TYR A N 1
ATOM 803 C CA . TYR A 1 101 ? 11.154 8.793 -6.423 1.00 66.88 101 TYR A CA 1
ATOM 804 C C . TYR A 1 101 ? 12.582 9.249 -6.137 1.00 66.88 101 TYR A C 1
ATOM 806 O O . TYR A 1 101 ? 12.768 10.130 -5.293 1.00 66.88 101 TYR A O 1
ATOM 814 N N . PRO A 1 102 ? 13.593 8.710 -6.845 1.00 61.34 102 PRO A N 1
ATOM 815 C CA . PRO A 1 102 ? 14.929 9.276 -6.772 1.00 61.34 102 PRO A CA 1
ATOM 816 C C . PRO A 1 102 ? 14.871 10.736 -7.210 1.00 61.34 102 PRO A C 1
ATOM 818 O O . PRO A 1 102 ? 14.314 11.072 -8.259 1.00 61.34 102 PRO A O 1
ATOM 821 N N . THR A 1 103 ? 15.434 11.608 -6.386 1.00 62.66 103 THR A N 1
ATOM 822 C CA . THR A 1 103 ? 15.633 13.005 -6.747 1.00 62.66 103 THR A CA 1
ATOM 823 C C . THR A 1 103 ? 16.726 13.087 -7.822 1.00 62.66 103 THR A C 1
ATOM 825 O O . THR A 1 103 ? 17.624 12.248 -7.914 1.00 62.66 103 THR A O 1
ATOM 828 N N . THR A 1 104 ? 16.604 14.043 -8.743 1.00 58.16 104 THR A N 1
ATOM 829 C CA . THR A 1 104 ? 17.562 14.182 -9.848 1.00 58.16 104 THR A CA 1
ATOM 830 C C . THR A 1 104 ? 18.861 14.804 -9.338 1.00 58.16 104 THR A C 1
ATOM 832 O O . THR A 1 104 ? 18.852 15.975 -8.957 1.00 58.16 104 THR A O 1
ATOM 835 N N . PHE A 1 105 ? 19.973 14.068 -9.391 1.00 59.16 105 PHE A N 1
ATOM 836 C CA . PHE A 1 105 ? 21.314 14.586 -9.085 1.00 59.16 105 PHE A CA 1
ATOM 837 C C . PHE A 1 105 ? 22.103 14.885 -10.360 1.00 59.16 105 PHE A C 1
ATOM 839 O O . PHE A 1 105 ? 22.025 14.139 -11.338 1.00 59.16 105 PHE A O 1
ATOM 846 N N . SER A 1 106 ? 22.896 15.959 -10.357 1.00 48.34 106 SER A N 1
ATOM 847 C CA . SER A 1 106 ? 23.901 16.195 -11.394 1.00 48.34 106 SER A CA 1
ATOM 848 C C . SER A 1 106 ? 25.103 15.269 -11.175 1.00 48.34 106 SER A C 1
ATOM 850 O O . SER A 1 106 ? 25.605 15.116 -10.061 1.00 48.34 106 SER A O 1
ATOM 852 N N . ALA A 1 107 ? 25.568 14.621 -12.244 1.00 44.84 107 ALA A N 1
ATOM 853 C CA . ALA A 1 107 ? 26.720 13.727 -12.187 1.00 44.84 107 ALA A CA 1
ATOM 854 C C . ALA A 1 107 ? 27.991 14.509 -11.804 1.00 44.84 107 ALA A C 1
ATOM 856 O O . ALA A 1 107 ? 28.343 15.466 -12.491 1.00 44.84 107 ALA A O 1
ATOM 857 N N . GLY A 1 108 ? 28.690 14.101 -10.735 1.00 50.47 108 GLY A N 1
ATOM 858 C CA . GLY A 1 108 ? 30.031 14.631 -10.456 1.00 50.47 108 GLY A CA 1
ATOM 859 C C . GLY A 1 108 ? 30.608 14.450 -9.050 1.00 50.47 108 GLY A C 1
ATOM 860 O O . GLY A 1 108 ? 31.822 14.315 -8.947 1.00 50.47 108 GLY A O 1
ATOM 861 N N . SER A 1 109 ? 29.817 14.441 -7.966 1.00 51.75 109 SER A N 1
ATOM 862 C CA . SER A 1 109 ? 30.434 14.557 -6.619 1.00 51.75 109 SER A CA 1
ATOM 863 C C . SER A 1 109 ? 29.549 14.200 -5.411 1.00 51.75 109 SER A C 1
ATOM 865 O O . SER A 1 109 ? 29.745 14.738 -4.326 1.00 51.75 109 SER A O 1
ATOM 867 N N . GLN A 1 110 ? 28.570 13.300 -5.547 1.00 63.31 110 GLN A N 1
ATOM 868 C CA . GLN A 1 110 ? 27.515 13.156 -4.527 1.00 63.31 110 GLN A CA 1
ATOM 869 C C . GLN A 1 110 ? 27.159 11.707 -4.154 1.00 63.31 110 GLN A C 1
ATOM 871 O O . GLN A 1 110 ? 25.994 11.403 -3.923 1.00 63.31 110 GLN A O 1
ATOM 876 N N . VAL A 1 111 ? 28.146 10.804 -4.064 1.00 68.44 111 VAL A N 1
ATOM 877 C CA . VAL A 1 111 ? 27.904 9.398 -3.660 1.00 68.44 111 VAL A CA 1
ATOM 878 C C . VAL A 1 111 ? 27.175 9.320 -2.314 1.00 68.44 111 VAL A C 1
ATOM 880 O O . VAL A 1 111 ? 26.167 8.635 -2.222 1.00 68.44 111 VAL A O 1
ATOM 883 N N . ALA A 1 112 ? 27.597 10.108 -1.319 1.00 71.25 112 ALA A N 1
ATOM 884 C CA . ALA A 1 112 ? 26.941 10.155 -0.011 1.00 71.25 112 ALA A CA 1
ATOM 885 C C . ALA A 1 112 ? 25.476 10.632 -0.083 1.00 71.25 112 ALA A C 1
ATOM 887 O O . ALA A 1 112 ? 24.619 10.075 0.591 1.00 71.25 112 ALA A O 1
ATOM 888 N N . VAL A 1 113 ? 25.167 11.614 -0.939 1.00 69.62 113 VAL A N 1
ATOM 889 C CA . VAL A 1 113 ? 23.789 12.109 -1.125 1.00 69.62 113 VAL A CA 1
ATOM 890 C C . VAL A 1 113 ? 22.935 11.059 -1.837 1.00 69.62 113 VAL A C 1
ATOM 892 O O . VAL A 1 113 ? 21.788 10.832 -1.468 1.00 69.62 113 VAL A O 1
ATOM 895 N N . ALA A 1 114 ? 23.499 10.373 -2.834 1.00 69.25 114 ALA A N 1
ATOM 896 C CA . ALA A 1 114 ? 22.822 9.283 -3.527 1.00 69.25 114 ALA A CA 1
ATOM 897 C C . ALA A 1 114 ? 22.564 8.080 -2.601 1.00 69.25 114 ALA A C 1
ATOM 899 O O . ALA A 1 114 ? 21.519 7.435 -2.703 1.00 69.25 114 ALA A O 1
ATOM 900 N N . GLU A 1 115 ? 23.492 7.779 -1.689 1.00 73.44 115 GLU A N 1
ATOM 901 C CA . GLU A 1 115 ? 23.335 6.747 -0.660 1.00 73.44 115 GLU A CA 1
ATOM 902 C C . GLU A 1 115 ? 22.261 7.123 0.364 1.00 73.44 115 GLU A C 1
ATOM 904 O O . GLU A 1 115 ? 21.366 6.317 0.618 1.00 73.44 115 GLU A O 1
ATOM 909 N N . GLU A 1 116 ? 22.298 8.345 0.900 1.00 75.12 116 GLU A N 1
ATOM 910 C CA . GLU A 1 116 ? 21.289 8.865 1.830 1.00 75.12 116 GLU A CA 1
ATOM 911 C C . GLU A 1 116 ? 19.889 8.830 1.204 1.00 75.12 116 GLU A C 1
ATOM 913 O O . GLU A 1 116 ? 18.932 8.350 1.811 1.00 75.12 116 GLU A O 1
ATOM 918 N N . GLU A 1 117 ? 19.771 9.229 -0.058 1.00 71.31 117 GLU A N 1
ATOM 919 C CA . GLU A 1 117 ? 18.495 9.212 -0.769 1.00 71.31 117 GLU A CA 1
ATOM 920 C C . GLU A 1 117 ? 18.036 7.795 -1.094 1.00 71.31 117 GLU A C 1
ATOM 922 O O . GLU A 1 117 ? 16.855 7.480 -0.960 1.00 71.31 117 GLU A O 1
ATOM 927 N N . THR A 1 118 ? 18.959 6.884 -1.402 1.00 71.69 118 THR A N 1
ATOM 928 C CA . THR A 1 118 ? 18.633 5.457 -1.518 1.00 71.69 118 THR A CA 1
ATOM 929 C C . THR A 1 118 ? 18.106 4.898 -0.194 1.00 71.69 118 THR A C 1
ATOM 931 O O . THR A 1 118 ? 17.143 4.126 -0.195 1.00 71.69 118 THR A O 1
ATOM 934 N N . GLN A 1 119 ? 18.692 5.287 0.942 1.00 74.38 119 GLN A N 1
ATOM 935 C CA . GLN A 1 119 ? 18.206 4.891 2.265 1.00 74.38 119 GLN A CA 1
ATOM 936 C C . GLN A 1 119 ? 16.833 5.498 2.568 1.00 74.38 119 GLN A C 1
ATOM 938 O O . GLN A 1 119 ? 15.944 4.771 3.013 1.00 74.38 119 GLN A O 1
ATOM 943 N N . ARG A 1 120 ? 16.617 6.786 2.265 1.00 76.62 120 ARG A N 1
ATOM 944 C CA . ARG A 1 120 ? 15.316 7.458 2.410 1.00 76.62 120 ARG A CA 1
ATOM 945 C 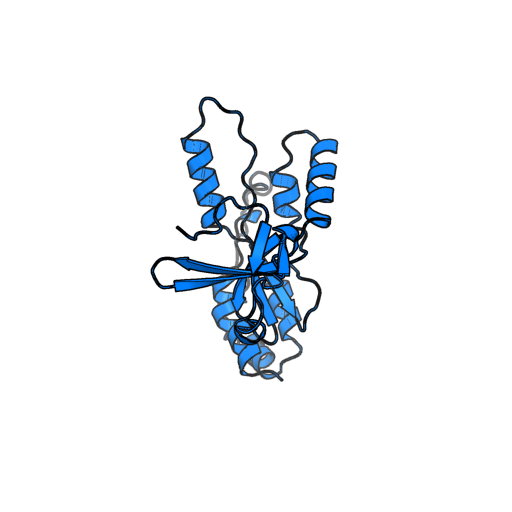C . ARG A 1 120 ? 14.227 6.715 1.644 1.00 76.62 120 ARG A C 1
ATOM 947 O O . ARG A 1 120 ? 13.183 6.400 2.210 1.00 76.62 120 ARG A O 1
ATOM 954 N N . LEU A 1 121 ? 14.489 6.387 0.379 1.00 72.75 121 LEU A N 1
ATOM 955 C CA . LEU A 1 121 ? 13.545 5.680 -0.484 1.00 72.75 121 LEU A CA 1
ATOM 956 C C . LEU A 1 121 ? 13.192 4.289 0.037 1.00 72.75 121 LEU A C 1
ATOM 958 O O . LEU A 1 121 ? 12.038 3.880 -0.062 1.00 72.75 121 LEU A O 1
ATOM 962 N N . ARG A 1 122 ? 14.167 3.561 0.590 1.00 71.75 122 ARG A N 1
ATOM 963 C CA . ARG A 1 122 ? 13.954 2.212 1.135 1.00 71.75 122 ARG A CA 1
ATOM 964 C C . ARG A 1 122 ? 13.205 2.228 2.463 1.00 71.75 122 ARG A C 1
ATOM 966 O O . ARG A 1 122 ? 12.337 1.385 2.675 1.00 71.75 122 ARG A O 1
ATOM 973 N N . ASN A 1 123 ? 13.541 3.175 3.334 1.00 76.06 123 ASN A N 1
ATOM 974 C CA . ASN A 1 123 ? 13.133 3.144 4.738 1.00 76.06 123 ASN A CA 1
ATOM 975 C C . ASN A 1 123 ? 11.908 4.010 5.044 1.00 76.06 123 ASN A C 1
ATOM 977 O O . ASN A 1 123 ? 11.336 3.872 6.121 1.00 76.06 123 ASN A O 1
ATOM 981 N N . ASN A 1 124 ? 11.483 4.874 4.118 1.00 74.56 124 ASN A N 1
ATOM 982 C CA . ASN A 1 124 ? 10.332 5.755 4.310 1.00 74.56 124 ASN A CA 1
ATOM 983 C C . ASN A 1 124 ? 9.277 5.601 3.193 1.00 74.56 124 ASN A C 1
ATOM 985 O O . ASN A 1 124 ? 9.016 6.549 2.445 1.00 74.56 124 ASN A O 1
ATOM 989 N N . PRO A 1 125 ? 8.685 4.401 3.016 1.00 82.62 125 PRO A N 1
ATOM 990 C CA . PRO A 1 125 ? 7.601 4.221 2.062 1.00 82.62 125 PRO A CA 1
ATOM 991 C C . PRO A 1 125 ? 6.323 4.915 2.549 1.00 82.62 125 PRO A C 1
ATOM 993 O O . PRO A 1 125 ? 5.957 4.858 3.724 1.00 82.62 125 PRO A O 1
ATOM 996 N N . SER A 1 126 ? 5.581 5.504 1.616 1.00 84.06 126 SER A N 1
ATOM 997 C CA . SER A 1 126 ? 4.212 5.951 1.875 1.00 84.06 126 SER A CA 1
ATOM 998 C C . SER A 1 126 ? 3.280 4.742 1.931 1.00 84.06 126 SER A C 1
ATOM 1000 O O . SER A 1 126 ? 3.399 3.832 1.113 1.00 84.06 126 SER A O 1
ATOM 1002 N N . TYR A 1 127 ? 2.319 4.739 2.851 1.00 89.25 127 TYR A N 1
ATOM 1003 C CA . TYR A 1 127 ? 1.270 3.721 2.874 1.00 89.25 127 TYR A CA 1
ATOM 1004 C C . TYR A 1 127 ? 0.006 4.286 2.248 1.00 89.25 127 TYR A C 1
ATOM 1006 O O . TYR A 1 127 ? -0.424 5.393 2.571 1.00 89.25 127 TYR A O 1
ATOM 1014 N N . ILE A 1 128 ? -0.599 3.514 1.357 1.00 91.94 128 ILE A N 1
ATOM 1015 C CA . ILE A 1 128 ? -1.850 3.865 0.689 1.00 91.94 128 ILE A CA 1
ATOM 1016 C C . ILE A 1 128 ? -2.814 2.688 0.781 1.00 91.94 128 ILE A C 1
ATOM 1018 O O . ILE A 1 128 ? -2.398 1.536 0.904 1.00 91.94 128 ILE A O 1
ATOM 1022 N N . TYR A 1 129 ? -4.108 2.967 0.721 1.00 92.81 129 TYR A N 1
ATOM 1023 C CA . TYR A 1 129 ? -5.148 1.954 0.829 1.00 92.81 129 TYR A CA 1
ATOM 1024 C C . TYR A 1 129 ? -6.158 2.066 -0.310 1.00 92.81 129 TYR A C 1
ATOM 1026 O O . TYR A 1 129 ? -6.394 3.149 -0.840 1.00 92.81 129 TYR A O 1
ATOM 1034 N N . SER A 1 130 ? -6.801 0.949 -0.641 1.00 92.56 130 SER A N 1
ATOM 1035 C CA . SER A 1 130 ? -8.007 0.898 -1.467 1.00 92.56 130 SER A CA 1
ATOM 1036 C C . SER A 1 130 ? -9.049 0.009 -0.791 1.00 92.56 130 SER A C 1
ATOM 1038 O O . SER A 1 130 ? -8.745 -1.087 -0.323 1.00 92.56 130 SER A O 1
ATOM 1040 N N . LYS A 1 131 ? -10.297 0.479 -0.727 1.00 88.88 131 LYS A N 1
ATOM 1041 C CA . LYS A 1 131 ? -11.438 -0.292 -0.214 1.00 88.88 131 LYS A CA 1
ATOM 1042 C C . LYS A 1 131 ? -12.324 -0.699 -1.385 1.00 88.88 131 LYS A C 1
ATOM 1044 O O . LYS A 1 131 ? -12.776 0.176 -2.118 1.00 88.88 131 LYS A O 1
ATOM 1049 N N . LYS A 1 132 ? -12.599 -2.000 -1.553 1.00 77.25 132 LYS A N 1
ATOM 1050 C CA . LYS A 1 132 ? -13.503 -2.535 -2.601 1.00 77.25 132 LYS A CA 1
ATOM 1051 C C . LYS A 1 132 ? -13.205 -1.995 -4.021 1.00 77.25 132 LYS A C 1
ATOM 1053 O O . LYS A 1 132 ? -14.125 -1.583 -4.721 1.00 77.25 132 LYS A O 1
ATOM 1058 N N . ASN A 1 133 ? -11.934 -1.965 -4.435 1.00 69.75 133 ASN A N 1
ATOM 1059 C CA . ASN A 1 133 ? -11.474 -1.388 -5.716 1.00 69.75 133 ASN A CA 1
ATOM 1060 C C . ASN A 1 133 ? -11.738 0.124 -5.878 1.00 69.75 133 ASN A C 1
ATOM 1062 O O . ASN A 1 133 ? -11.772 0.645 -6.994 1.00 69.75 133 ASN A O 1
ATOM 1066 N N . GLY A 1 134 ? -11.935 0.843 -4.771 1.00 83.12 134 GLY A N 1
ATOM 1067 C CA . GLY A 1 134 ? -11.987 2.299 -4.755 1.00 83.12 134 GLY A CA 1
ATOM 1068 C C . GLY A 1 134 ? -10.653 2.933 -5.158 1.00 83.12 134 GLY A C 1
ATOM 1069 O O . GLY A 1 134 ? -9.616 2.269 -5.245 1.00 83.12 134 GLY A O 1
ATOM 1070 N N . LYS A 1 135 ? -10.670 4.248 -5.390 1.00 87.56 135 LYS A N 1
ATOM 1071 C CA . LYS A 1 135 ? -9.446 4.996 -5.699 1.00 87.56 135 LYS A CA 1
ATOM 1072 C C . LYS A 1 135 ? -8.445 4.863 -4.541 1.00 87.56 135 LYS A C 1
ATOM 1074 O O . LYS A 1 135 ? -8.867 5.029 -3.397 1.00 87.56 135 LYS A O 1
ATOM 1079 N N . PRO A 1 136 ? -7.158 4.580 -4.817 1.00 89.81 136 PRO A N 1
ATOM 1080 C CA . PRO A 1 136 ? -6.145 4.564 -3.775 1.00 89.81 136 PRO A CA 1
ATOM 1081 C C . PRO A 1 136 ? -6.027 5.925 -3.082 1.00 89.81 136 PRO A C 1
ATOM 1083 O O . PRO A 1 136 ? -6.038 6.967 -3.739 1.00 89.81 136 PRO A O 1
ATOM 1086 N N . GLU A 1 137 ? -5.892 5.910 -1.761 1.00 89.19 137 GLU A N 1
ATOM 1087 C CA . GLU A 1 137 ? -5.744 7.100 -0.920 1.00 89.19 137 GLU A CA 1
ATOM 1088 C C . GLU A 1 137 ? -4.628 6.904 0.110 1.00 89.19 137 GLU A C 1
ATOM 1090 O O . GLU A 1 137 ? -4.323 5.777 0.493 1.00 89.19 137 GLU A O 1
ATOM 1095 N N . GLU A 1 138 ? -4.042 7.998 0.603 1.00 88.69 138 GLU A N 1
ATOM 1096 C CA . GLU A 1 138 ? -3.038 7.941 1.669 1.00 88.69 138 GLU A CA 1
ATOM 1097 C C . GLU A 1 138 ? -3.616 7.350 2.962 1.00 88.69 138 GLU A C 1
ATOM 1099 O O . GLU A 1 138 ? -4.668 7.777 3.455 1.00 88.69 138 GLU A O 1
ATOM 1104 N N . LEU A 1 139 ? -2.904 6.380 3.538 1.00 89.12 139 LEU A N 1
ATOM 1105 C CA . LEU A 1 139 ? -3.217 5.841 4.849 1.00 89.12 139 LEU A CA 1
ATOM 1106 C C . LEU A 1 139 ? -2.660 6.781 5.922 1.00 89.12 139 LEU A C 1
ATOM 1108 O O . LEU A 1 139 ? -1.456 6.968 6.065 1.00 89.12 139 LEU A O 1
ATOM 1112 N N . THR A 1 140 ? -3.570 7.351 6.702 1.00 87.38 140 THR A N 1
ATOM 1113 C CA . THR A 1 140 ? -3.276 8.160 7.891 1.00 87.38 140 THR A CA 1
ATOM 1114 C C . THR A 1 140 ? -4.095 7.627 9.060 1.00 87.38 140 THR A C 1
ATOM 1116 O O . THR A 1 140 ? -5.099 6.949 8.841 1.00 87.38 140 THR A O 1
ATOM 1119 N N . ILE A 1 141 ? -3.756 7.987 10.301 1.00 86.62 141 ILE A N 1
ATOM 1120 C CA . ILE A 1 141 ? -4.556 7.611 11.486 1.00 86.62 141 ILE A CA 1
ATOM 1121 C C . ILE A 1 141 ? -6.027 8.033 11.326 1.00 86.62 141 ILE A C 1
ATOM 1123 O O . ILE A 1 141 ? -6.942 7.275 11.655 1.00 86.62 141 ILE A O 1
ATOM 1127 N N . ALA A 1 142 ? -6.275 9.234 10.792 1.00 86.81 142 ALA A N 1
ATOM 1128 C CA . ALA A 1 142 ? -7.629 9.732 10.561 1.00 86.81 142 ALA A CA 1
ATOM 1129 C C . ALA A 1 142 ? -8.373 8.880 9.522 1.00 86.81 142 ALA A C 1
ATOM 1131 O O . ALA A 1 142 ? -9.502 8.452 9.769 1.00 86.81 142 ALA A O 1
ATOM 1132 N N . LYS A 1 143 ? -7.724 8.576 8.391 1.00 88.94 143 LYS A N 1
ATOM 1133 C C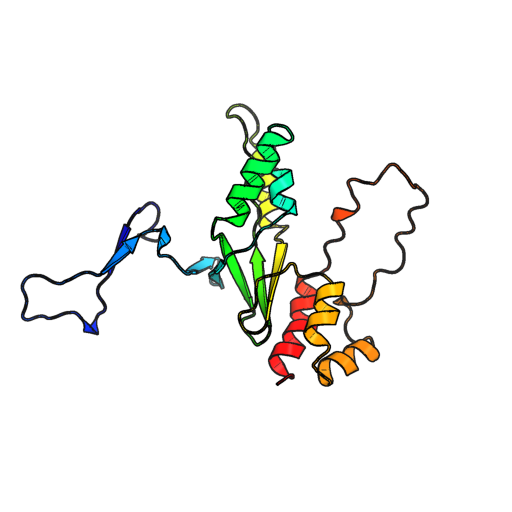A . LYS A 1 143 ? -8.301 7.715 7.351 1.00 88.94 143 LYS A CA 1
ATOM 1134 C C . LYS A 1 143 ? -8.529 6.294 7.857 1.00 88.94 143 LYS A C 1
ATOM 1136 O O . LYS A 1 143 ? -9.608 5.765 7.626 1.00 88.94 143 LYS A O 1
ATOM 1141 N N . ALA A 1 144 ? -7.600 5.727 8.626 1.00 89.56 144 ALA A N 1
ATOM 1142 C CA . ALA A 1 144 ? -7.742 4.414 9.248 1.00 89.56 144 ALA A CA 1
ATOM 1143 C C . ALA A 1 144 ? -9.013 4.327 10.108 1.00 89.56 144 ALA A C 1
ATOM 1145 O O . ALA A 1 144 ? -9.804 3.405 9.938 1.00 89.56 144 ALA A O 1
ATOM 1146 N N . LYS A 1 145 ? -9.279 5.336 10.953 1.00 89.56 145 LYS A N 1
ATOM 1147 C CA . LYS A 1 145 ? -10.515 5.412 11.755 1.00 89.56 145 LYS A CA 1
ATOM 1148 C C . LYS A 1 145 ? -11.774 5.502 10.888 1.00 89.56 145 LYS A C 1
ATOM 1150 O O . LYS A 1 145 ? -12.781 4.886 11.219 1.00 89.56 145 LYS A O 1
ATOM 1155 N N . MET A 1 146 ? -11.728 6.248 9.782 1.00 90.12 146 MET A N 1
ATOM 1156 C CA . MET A 1 146 ? -12.871 6.398 8.873 1.00 90.12 146 MET A CA 1
ATOM 1157 C C . MET A 1 146 ? -13.192 5.107 8.112 1.00 90.12 146 MET A C 1
ATOM 1159 O O . MET A 1 146 ? -14.358 4.739 7.991 1.00 90.12 146 MET A O 1
ATOM 1163 N N . ILE A 1 147 ? -12.178 4.417 7.588 1.00 90.12 147 ILE A N 1
ATOM 1164 C CA . ILE A 1 147 ? -12.383 3.298 6.653 1.00 90.12 147 ILE A CA 1
ATOM 1165 C C . ILE A 1 147 ? -12.868 2.024 7.339 1.00 90.12 147 ILE A C 1
ATOM 1167 O O . ILE A 1 147 ? -13.494 1.195 6.676 1.00 90.12 147 ILE A O 1
ATOM 1171 N N . VAL A 1 148 ? -12.620 1.899 8.647 1.00 92.25 148 VAL A N 1
ATOM 1172 C CA . VAL A 1 148 ? -13.067 0.772 9.479 1.00 92.25 148 VAL A CA 1
ATOM 1173 C C . VAL A 1 148 ? -14.336 1.062 10.286 1.00 92.25 148 VAL A C 1
ATOM 1175 O O . VAL A 1 148 ? -14.830 0.185 10.993 1.00 92.25 148 VAL A O 1
ATOM 1178 N N . ALA A 1 149 ? -14.879 2.282 10.193 1.00 90.44 149 ALA A N 1
ATOM 1179 C CA . ALA A 1 149 ? -16.014 2.733 11.003 1.00 90.44 149 ALA A CA 1
ATOM 1180 C C . ALA A 1 149 ? -17.315 1.947 10.752 1.00 90.44 149 ALA A C 1
ATOM 1182 O O . ALA A 1 149 ? -18.212 1.960 11.597 1.00 90.44 149 ALA A O 1
ATOM 1183 N N . ASP A 1 150 ? -17.419 1.267 9.609 1.00 91.44 150 ASP A N 1
ATOM 1184 C CA . ASP A 1 150 ? -18.553 0.419 9.238 1.00 91.44 150 ASP A CA 1
ATOM 1185 C C . ASP A 1 150 ? -18.511 -0.976 9.875 1.00 91.44 150 ASP A C 1
ATOM 1187 O O . ASP A 1 150 ? -19.482 -1.720 9.760 1.00 91.44 150 ASP A O 1
ATOM 1191 N N . CYS A 1 151 ? -17.432 -1.334 10.578 1.00 93.62 151 CYS A N 1
ATOM 1192 C CA . CYS A 1 151 ? -17.312 -2.625 11.237 1.00 93.62 151 CYS A CA 1
ATOM 1193 C C . CYS A 1 151 ? -17.557 -2.547 12.751 1.00 93.62 151 CYS A C 1
ATOM 1195 O O . CYS A 1 151 ? -16.728 -1.987 13.474 1.00 93.62 151 CYS A O 1
ATOM 1197 N N . PRO A 1 152 ? -18.629 -3.176 13.274 1.00 93.88 152 PRO A N 1
ATOM 1198 C CA . PRO A 1 152 ? -18.916 -3.184 14.708 1.00 93.88 152 PRO A CA 1
ATOM 1199 C C . PRO A 1 152 ? -17.785 -3.768 15.565 1.00 93.88 152 PRO A C 1
ATOM 1201 O O . PRO A 1 152 ? -17.509 -3.234 16.636 1.00 93.88 152 PRO A O 1
ATOM 1204 N N . PHE A 1 153 ? -17.106 -4.817 15.084 1.00 94.12 153 PHE A N 1
ATOM 1205 C CA . PHE A 1 153 ? -15.995 -5.462 15.796 1.00 94.12 153 PHE A CA 1
ATOM 1206 C C . PHE A 1 153 ? -14.832 -4.489 16.032 1.00 94.12 153 PHE A C 1
ATOM 1208 O O . PHE A 1 153 ? -14.443 -4.235 17.171 1.00 94.12 153 PHE A O 1
ATOM 1215 N N . VAL A 1 154 ? -14.334 -3.877 14.955 1.00 93.94 154 VAL A N 1
ATOM 1216 C CA . VAL A 1 154 ? -13.227 -2.912 15.022 1.00 93.94 154 VAL A CA 1
ATOM 1217 C C . VAL A 1 154 ? -13.657 -1.655 15.780 1.00 93.94 154 VAL A C 1
ATOM 1219 O O . VAL A 1 154 ? -12.905 -1.145 16.604 1.00 93.94 154 VAL A O 1
ATOM 1222 N N . LYS A 1 155 ? -14.894 -1.183 15.583 1.00 92.12 155 LYS A N 1
ATOM 1223 C CA . LYS A 1 155 ? 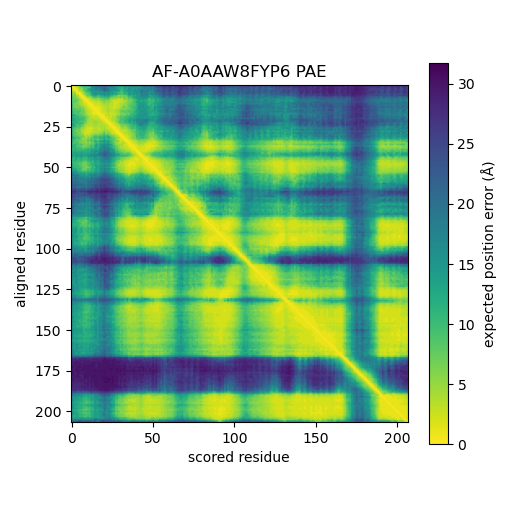-15.445 -0.038 16.323 1.00 92.12 155 LYS A CA 1
ATOM 1224 C C . LYS A 1 155 ? -15.469 -0.280 17.837 1.00 92.12 155 LYS A C 1
ATOM 1226 O O . LYS A 1 155 ? -15.143 0.636 18.589 1.00 92.12 155 LYS A O 1
ATOM 1231 N N . GLY A 1 156 ? -15.821 -1.490 18.276 1.00 91.12 156 GLY A N 1
ATOM 1232 C CA . GLY A 1 156 ? -15.783 -1.886 19.686 1.00 91.12 156 GLY A CA 1
ATOM 1233 C C . GLY A 1 156 ? -14.372 -1.815 20.268 1.00 91.12 156 GLY A C 1
ATOM 1234 O O . GLY A 1 156 ? -14.164 -1.148 21.278 1.00 91.12 156 GLY A O 1
ATOM 1235 N N . LYS A 1 157 ? -13.390 -2.403 19.575 1.00 92.81 157 LYS A N 1
ATOM 1236 C CA . LYS A 1 157 ? -11.972 -2.360 19.973 1.00 92.81 157 LYS A CA 1
ATOM 1237 C C . LYS A 1 157 ? -11.388 -0.942 19.985 1.00 92.81 157 LYS A C 1
ATOM 1239 O O . LYS A 1 157 ? -10.641 -0.581 20.891 1.00 92.81 157 LYS A O 1
ATOM 1244 N N . ILE A 1 158 ? -11.774 -0.091 19.027 1.00 89.56 158 ILE A N 1
ATOM 1245 C CA . ILE A 1 158 ? -11.413 1.338 19.035 1.00 89.56 158 ILE A CA 1
ATOM 1246 C C . ILE A 1 158 ? -11.966 2.025 20.288 1.00 89.56 158 ILE A C 1
ATOM 1248 O O . ILE A 1 158 ? -11.238 2.775 20.935 1.00 89.56 158 ILE A O 1
ATOM 1252 N N . ALA A 1 159 ? -13.235 1.784 20.633 1.00 88.31 159 ALA A N 1
ATOM 1253 C CA . ALA A 1 159 ? -13.870 2.390 21.802 1.00 88.31 159 ALA A CA 1
ATOM 1254 C C . ALA A 1 159 ? -13.263 1.900 23.128 1.00 88.31 159 ALA A C 1
ATOM 1256 O O . ALA A 1 159 ? -13.155 2.685 24.067 1.00 88.31 159 ALA A O 1
ATOM 1257 N N . ALA A 1 160 ? -12.828 0.638 23.186 1.00 90.00 160 ALA A N 1
ATOM 1258 C CA . ALA A 1 160 ? -12.098 0.070 24.319 1.00 90.00 160 ALA A CA 1
ATOM 1259 C C . ALA A 1 160 ? -10.644 0.578 24.428 1.00 90.00 160 ALA A C 1
ATOM 1261 O O . ALA A 1 160 ? -10.034 0.488 25.491 1.00 90.00 160 ALA A O 1
ATOM 1262 N N . GLY A 1 161 ? -10.097 1.170 23.359 1.00 87.00 161 GLY A N 1
ATOM 1263 C CA . GLY A 1 161 ? -8.711 1.641 23.318 1.00 87.00 161 GLY A CA 1
ATOM 1264 C C . GLY A 1 161 ? -7.687 0.526 23.083 1.00 87.00 161 GLY A C 1
ATOM 1265 O O . GLY A 1 161 ? -6.505 0.716 23.393 1.00 87.00 161 GLY A O 1
ATOM 1266 N N . ASP A 1 162 ? -8.133 -0.600 22.520 1.00 89.19 162 ASP A N 1
ATOM 1267 C CA . ASP A 1 162 ? -7.332 -1.813 22.311 1.00 89.19 162 ASP A CA 1
ATOM 1268 C C . ASP A 1 162 ? -6.257 -1.631 21.231 1.00 89.19 162 ASP A C 1
ATOM 1270 O O . ASP A 1 162 ? -5.236 -2.314 21.247 1.00 89.19 162 ASP A O 1
ATOM 1274 N N . TYR A 1 163 ? -6.454 -0.685 20.308 1.00 88.12 163 TYR A N 1
ATOM 1275 C CA . TYR A 1 163 ? -5.482 -0.369 19.261 1.00 88.12 163 TYR A CA 1
ATOM 1276 C C . TYR A 1 163 ? -4.491 0.694 19.727 1.00 88.12 163 TYR A C 1
ATOM 1278 O O . TYR A 1 163 ? -4.809 1.889 19.768 1.00 88.12 163 TYR A O 1
ATOM 1286 N N . GLY A 1 164 ? -3.268 0.262 20.048 1.00 84.19 164 GLY A N 1
ATOM 1287 C CA . GLY A 1 164 ? -2.158 1.151 20.389 1.00 84.19 164 GLY A CA 1
ATOM 1288 C C . GLY A 1 164 ? -1.824 2.102 19.241 1.00 84.19 164 GLY A C 1
ATOM 1289 O O . GLY A 1 164 ? -1.664 3.301 19.464 1.00 84.19 164 GLY A O 1
ATOM 1290 N N . SER A 1 165 ? -1.858 1.583 18.012 1.00 84.19 165 SER A N 1
ATOM 1291 C CA . SER A 1 165 ? -1.583 2.313 16.768 1.00 84.19 165 SER A CA 1
ATOM 1292 C C . SER A 1 165 ? -2.529 3.489 16.470 1.00 84.19 165 SER A C 1
ATOM 1294 O O . SER A 1 165 ? -2.206 4.363 15.665 1.00 84.19 165 SER A O 1
ATOM 1296 N N . LEU A 1 166 ? -3.704 3.546 17.112 1.00 84.00 166 LEU A N 1
ATOM 1297 C CA . LEU A 1 166 ? -4.699 4.611 16.919 1.00 84.00 166 LEU A CA 1
ATOM 1298 C C . LEU A 1 166 ? -4.732 5.647 18.047 1.00 84.00 166 LEU A C 1
ATOM 1300 O O . LEU A 1 166 ? -5.536 6.597 17.983 1.00 84.00 166 LEU A O 1
ATOM 1304 N N . LYS A 1 167 ? -3.891 5.478 19.072 1.00 79.50 167 LYS A N 1
ATOM 1305 C CA . LYS A 1 167 ? -3.732 6.459 20.144 1.00 79.50 167 LYS A CA 1
ATOM 1306 C C . LYS A 1 167 ? -3.069 7.697 19.546 1.00 79.50 167 LYS A C 1
ATOM 1308 O O . LYS A 1 167 ? -2.031 7.616 18.902 1.00 79.50 167 LYS A O 1
ATOM 1313 N N . ASN A 1 168 ? -3.708 8.854 19.713 1.00 60.75 168 ASN A N 1
ATOM 1314 C CA . ASN A 1 168 ? -3.069 10.115 19.356 1.00 60.75 168 ASN A CA 1
ATOM 1315 C C . ASN A 1 168 ? -1.891 10.287 20.310 1.00 60.75 168 ASN A C 1
ATOM 1317 O O . ASN A 1 168 ? -2.117 10.330 21.519 1.00 60.75 168 ASN A O 1
ATOM 1321 N N . ASP A 1 169 ? -0.677 10.381 19.779 1.00 47.81 169 ASP A N 1
ATOM 1322 C CA . ASP A 1 169 ? 0.515 10.635 20.576 1.00 47.81 169 ASP A CA 1
ATOM 1323 C C . ASP A 1 169 ? 0.284 11.868 21.460 1.00 47.81 169 ASP A C 1
ATOM 1325 O O . ASP A 1 169 ? 0.173 13.015 21.006 1.00 47.81 169 ASP A O 1
ATOM 1329 N N . THR A 1 170 ? 0.102 11.629 22.754 1.00 39.50 170 THR A N 1
ATOM 1330 C CA . THR A 1 170 ? -0.103 12.682 23.735 1.00 39.50 170 THR A CA 1
ATOM 1331 C C . THR A 1 170 ? 1.181 13.504 23.830 1.00 39.50 170 THR A C 1
ATOM 1333 O O . THR A 1 170 ? 2.163 13.065 24.410 1.00 39.50 170 THR A O 1
ATOM 1336 N N . LYS A 1 171 ? 1.121 14.747 23.336 1.00 41.91 171 LYS A N 1
ATOM 1337 C CA . LYS A 1 171 ? 2.053 15.861 23.604 1.00 41.91 171 LYS A CA 1
ATOM 1338 C C . LYS A 1 171 ? 3.469 15.744 23.001 1.00 41.91 171 LYS A C 1
ATOM 1340 O O . LYS A 1 171 ? 4.444 15.555 23.715 1.00 41.91 171 LYS A O 1
ATOM 1345 N N . LYS A 1 172 ? 3.618 16.227 21.764 1.00 38.12 172 LYS A N 1
ATOM 1346 C CA . LYS A 1 172 ? 4.664 17.226 21.458 1.00 38.12 172 LYS A CA 1
ATOM 1347 C C . LYS A 1 172 ? 4.035 18.624 21.397 1.00 38.12 172 LYS A C 1
ATOM 1349 O O . LYS A 1 172 ? 3.941 19.242 20.344 1.00 38.12 172 LYS A O 1
ATOM 1354 N N . ARG A 1 173 ? 3.592 19.157 22.547 1.00 38.28 173 ARG A N 1
ATOM 1355 C CA . ARG A 1 173 ? 3.484 20.621 22.710 1.00 38.28 173 ARG A CA 1
ATOM 1356 C C . ARG A 1 173 ? 4.917 21.148 22.808 1.00 38.28 173 ARG A C 1
ATOM 1358 O O . ARG A 1 173 ? 5.435 21.326 23.903 1.00 38.28 173 ARG A O 1
ATOM 1365 N N . SER A 1 174 ? 5.577 21.324 21.665 1.00 40.91 174 SER A N 1
ATOM 1366 C CA . SER A 1 174 ? 6.837 22.060 21.616 1.00 40.91 174 SER A CA 1
ATOM 1367 C C . SER A 1 174 ? 6.525 23.531 21.881 1.00 40.91 174 SER A C 1
ATOM 1369 O O . SER A 1 174 ? 5.884 24.200 21.072 1.00 40.91 174 SER A O 1
ATOM 1371 N N . ALA A 1 175 ? 6.960 24.028 23.036 1.00 41.50 175 ALA A N 1
ATOM 1372 C CA . ALA A 1 175 ? 6.912 25.432 23.433 1.00 41.50 175 ALA A CA 1
ATOM 1373 C C . ALA A 1 175 ? 7.947 26.302 22.675 1.00 41.50 175 ALA A C 1
ATOM 1375 O O . ALA A 1 175 ? 8.460 27.275 23.213 1.00 41.50 175 ALA A O 1
ATOM 1376 N N . LEU A 1 176 ? 8.247 25.964 21.416 1.00 42.38 176 LEU A N 1
ATOM 1377 C CA . LEU A 1 176 ? 9.130 26.688 20.494 1.00 42.38 176 LEU A CA 1
ATOM 1378 C C . LEU A 1 176 ? 8.399 26.884 19.157 1.00 42.38 176 LEU A C 1
ATOM 1380 O O . LEU A 1 176 ? 8.822 26.457 18.082 1.00 42.38 176 LEU A O 1
ATOM 1384 N N . GLY A 1 177 ? 7.223 27.506 19.240 1.00 45.97 177 GLY A N 1
ATOM 1385 C CA . GLY A 1 177 ? 6.417 27.864 18.082 1.00 45.97 177 GLY A CA 1
ATOM 1386 C C . GLY A 1 177 ? 7.137 28.887 17.207 1.00 45.97 177 GLY A C 1
ATOM 1387 O O . GLY A 1 177 ? 7.072 30.074 17.504 1.00 45.97 177 GLY A O 1
ATOM 1388 N N . LYS A 1 178 ? 7.822 28.411 16.156 1.00 42.12 178 LYS A N 1
ATOM 1389 C CA . LYS A 1 178 ? 8.011 29.032 14.819 1.00 42.12 178 LYS A CA 1
ATOM 1390 C C . LYS A 1 178 ? 9.219 28.489 14.043 1.00 42.12 178 LYS A C 1
ATOM 1392 O O . LYS A 1 178 ? 9.277 28.735 12.845 1.00 42.12 178 LYS A O 1
ATOM 1397 N N . PHE A 1 179 ? 10.126 27.727 14.661 1.00 39.62 179 PHE A N 1
ATOM 1398 C CA . PHE A 1 179 ? 11.364 27.291 13.987 1.00 39.62 179 PHE A CA 1
ATOM 1399 C C . PHE A 1 179 ? 11.418 25.822 13.558 1.00 39.62 179 PHE A C 1
ATOM 1401 O O . PHE A 1 179 ? 12.246 25.469 12.728 1.00 39.62 179 PHE A O 1
ATOM 1408 N N . ILE A 1 180 ? 10.487 24.982 14.008 1.00 41.19 180 ILE A N 1
ATOM 1409 C CA . ILE A 1 180 ? 10.394 23.582 13.576 1.00 41.19 180 ILE A CA 1
ATOM 1410 C C . ILE A 1 180 ? 9.144 23.424 12.710 1.00 41.19 180 ILE A C 1
ATOM 1412 O O . ILE A 1 180 ? 8.163 22.821 13.123 1.00 41.19 180 ILE A O 1
ATOM 1416 N N . LYS A 1 181 ? 9.114 24.055 11.532 1.00 36.84 181 LYS A N 1
ATOM 1417 C CA . LYS A 1 181 ? 8.060 23.785 10.534 1.00 36.84 181 LYS A CA 1
ATOM 1418 C C . LYS A 1 181 ? 8.479 22.701 9.533 1.00 36.84 181 LYS A C 1
ATOM 1420 O O . LYS A 1 181 ? 7.614 22.114 8.902 1.00 36.84 181 LYS A O 1
ATOM 1425 N N . ASN A 1 182 ? 9.773 22.379 9.470 1.00 35.75 182 ASN A N 1
ATOM 1426 C CA . ASN A 1 182 ? 10.324 21.392 8.536 1.00 35.75 182 ASN A CA 1
ATOM 1427 C C . ASN A 1 182 ? 10.456 19.976 9.128 1.00 35.75 182 ASN A C 1
ATOM 1429 O O . ASN A 1 182 ? 10.765 19.046 8.401 1.00 35.75 182 ASN A O 1
ATOM 1433 N N . GLU A 1 183 ? 10.210 19.793 10.428 1.00 34.50 183 GLU A N 1
ATOM 1434 C CA . GLU A 1 183 ? 10.389 18.497 11.115 1.00 34.50 183 GLU A CA 1
ATOM 1435 C C . GLU A 1 183 ? 9.059 17.884 11.594 1.00 34.50 183 GLU A C 1
ATOM 1437 O O . GLU A 1 183 ? 9.033 16.817 12.203 1.00 34.50 183 GLU A O 1
ATOM 1442 N N . ILE A 1 184 ? 7.936 18.560 11.322 1.00 36.94 184 ILE A N 1
ATOM 1443 C CA . ILE A 1 184 ? 6.588 18.130 11.732 1.00 36.94 184 ILE A CA 1
ATOM 1444 C C . ILE A 1 184 ? 5.999 17.077 10.770 1.00 36.94 184 ILE A C 1
ATOM 1446 O O . ILE A 1 184 ? 5.093 16.348 11.164 1.00 36.94 184 ILE A O 1
ATOM 1450 N N . ASP A 1 185 ? 6.572 16.893 9.578 1.00 37.69 185 ASP A N 1
ATOM 1451 C CA . ASP A 1 185 ? 6.167 15.829 8.644 1.00 37.69 185 ASP A CA 1
ATOM 1452 C C . ASP A 1 185 ? 6.774 14.446 8.974 1.00 37.69 185 ASP A C 1
ATOM 1454 O O . ASP A 1 185 ? 6.401 13.448 8.361 1.00 37.69 185 ASP A O 1
ATOM 1458 N N . ASN A 1 186 ? 7.657 14.359 9.980 1.00 38.84 186 ASN A N 1
ATOM 1459 C CA . ASN A 1 186 ? 8.340 13.120 10.386 1.00 38.84 186 ASN A CA 1
ATOM 1460 C C . ASN A 1 186 ? 7.648 12.343 11.515 1.00 38.84 186 ASN A C 1
ATOM 1462 O O . ASN A 1 186 ? 8.171 11.326 11.971 1.00 38.84 186 ASN A O 1
ATOM 1466 N N . ALA A 1 187 ? 6.462 12.761 11.962 1.00 39.28 187 ALA A N 1
ATOM 1467 C CA . ALA A 1 187 ? 5.582 11.838 12.669 1.00 39.28 187 ALA A CA 1
ATOM 1468 C C . ALA A 1 187 ? 4.986 10.887 11.623 1.00 39.28 187 ALA A C 1
ATOM 1470 O O . ALA A 1 187 ? 3.834 11.045 11.218 1.00 39.28 187 ALA A O 1
ATOM 1471 N N . MET A 1 188 ? 5.790 9.929 11.141 1.00 49.34 188 MET A N 1
ATOM 1472 C CA . MET A 1 188 ? 5.252 8.755 10.468 1.00 49.34 188 MET A CA 1
ATOM 1473 C C . MET A 1 188 ? 4.212 8.193 11.429 1.00 49.34 188 MET A C 1
ATOM 1475 O O . MET A 1 188 ? 4.561 7.711 12.507 1.00 49.34 188 MET A O 1
ATOM 1479 N N . SER A 1 189 ? 2.927 8.301 11.081 1.00 57.25 189 SER A N 1
ATOM 1480 C CA . SER A 1 189 ? 1.948 7.409 11.681 1.00 57.25 189 SER A CA 1
ATOM 1481 C C . SER A 1 189 ? 2.540 6.016 11.552 1.00 57.25 189 SER A C 1
ATOM 1483 O O . SER A 1 189 ? 3.054 5.686 10.479 1.00 57.25 189 SER A O 1
ATOM 1485 N N . ASP A 1 190 ? 2.553 5.247 12.641 1.00 75.75 190 ASP A N 1
ATOM 1486 C CA . ASP A 1 190 ? 3.057 3.878 12.634 1.00 75.75 190 ASP A CA 1
ATOM 1487 C C . ASP A 1 190 ? 2.103 3.015 11.798 1.00 75.75 190 ASP A C 1
ATOM 1489 O O . ASP A 1 190 ? 1.259 2.268 12.290 1.00 75.75 190 ASP A O 1
ATOM 1493 N N . ASN A 1 191 ? 2.171 3.232 10.487 1.00 85.25 191 ASN A N 1
ATOM 1494 C CA . ASN A 1 191 ? 1.266 2.707 9.490 1.00 85.25 191 ASN A CA 1
ATOM 1495 C C . ASN A 1 191 ? 1.395 1.196 9.457 1.00 85.25 191 ASN A C 1
ATOM 1497 O O . ASN A 1 191 ? 0.398 0.520 9.246 1.00 85.25 191 ASN A O 1
ATOM 1501 N N . LEU A 1 192 ? 2.591 0.667 9.725 1.00 85.31 192 LEU A N 1
ATOM 1502 C CA . LEU A 1 192 ? 2.796 -0.764 9.849 1.00 85.31 192 LEU A CA 1
ATOM 1503 C C . LEU A 1 192 ? 2.014 -1.328 11.040 1.00 85.31 192 LEU A C 1
ATOM 1505 O O . LEU A 1 192 ? 1.306 -2.317 10.865 1.00 85.31 192 LEU A O 1
ATOM 1509 N N . SER A 1 193 ? 2.043 -0.677 12.205 1.00 88.44 193 SER A N 1
ATOM 1510 C CA . SER A 1 193 ? 1.210 -1.097 13.339 1.00 88.44 193 SER A CA 1
ATOM 1511 C C . SER A 1 193 ? -0.286 -0.916 13.073 1.00 88.44 193 SER A C 1
ATOM 1513 O O . SER A 1 193 ? -1.064 -1.810 13.389 1.00 88.44 193 SER A O 1
ATOM 1515 N N . ILE A 1 194 ? -0.714 0.167 12.409 1.00 91.25 194 ILE A N 1
ATOM 1516 C CA . ILE A 1 194 ? -2.119 0.323 11.977 1.00 91.25 194 ILE A CA 1
ATOM 1517 C C . ILE A 1 194 ? -2.534 -0.843 11.070 1.00 91.25 194 ILE A C 1
ATOM 1519 O O . ILE A 1 194 ? -3.635 -1.378 11.210 1.00 91.25 194 ILE A O 1
ATOM 1523 N N . VAL A 1 195 ? -1.667 -1.246 10.139 1.00 91.94 195 VAL A N 1
ATOM 1524 C CA . VAL A 1 195 ? -1.932 -2.357 9.220 1.00 91.94 195 VAL A CA 1
ATOM 1525 C C . VAL A 1 195 ? -2.029 -3.681 9.974 1.00 91.94 195 VAL A C 1
ATOM 1527 O O . VAL A 1 195 ? -3.005 -4.408 9.793 1.00 91.94 195 VAL A O 1
ATOM 1530 N N . ASN A 1 196 ? -1.059 -3.964 10.842 1.00 92.00 196 ASN A N 1
ATOM 1531 C CA . ASN A 1 196 ? -0.955 -5.232 11.564 1.00 92.00 196 ASN A CA 1
ATOM 1532 C C . ASN A 1 196 ? -2.014 -5.401 12.661 1.00 92.00 196 ASN A C 1
ATOM 1534 O O . ASN A 1 196 ? -2.369 -6.529 12.988 1.00 92.00 196 ASN A O 1
ATOM 1538 N N . GLU A 1 197 ? -2.527 -4.306 13.219 1.00 92.69 197 GLU A N 1
ATOM 1539 C CA . GLU A 1 197 ? -3.572 -4.342 14.241 1.00 92.69 197 GLU A CA 1
ATOM 1540 C C . GLU A 1 197 ? -4.962 -4.124 13.627 1.00 92.69 197 GLU A C 1
ATOM 1542 O O . GLU A 1 197 ? -5.810 -5.016 13.602 1.00 92.69 197 GLU A O 1
ATOM 1547 N N . VAL A 1 198 ? -5.205 -2.915 13.117 1.00 93.62 198 VAL A N 1
ATOM 1548 C CA . VAL A 1 198 ? -6.545 -2.415 12.783 1.00 93.62 198 VAL A CA 1
ATOM 1549 C C . VAL A 1 198 ? -7.025 -2.980 11.452 1.00 93.62 198 VAL A C 1
ATOM 1551 O O . VAL A 1 198 ? -8.153 -3.464 11.347 1.00 93.62 198 VAL A O 1
ATOM 1554 N N . ILE A 1 199 ? -6.182 -2.903 10.417 1.00 94.56 199 ILE A N 1
ATOM 1555 C CA . ILE A 1 199 ? -6.556 -3.365 9.074 1.00 94.56 199 ILE A CA 1
ATOM 1556 C C . ILE A 1 199 ? -6.620 -4.889 9.029 1.00 94.56 199 ILE A C 1
ATOM 1558 O O . ILE A 1 199 ? -7.541 -5.435 8.421 1.00 94.56 199 ILE A O 1
ATOM 1562 N N . TYR A 1 200 ? -5.697 -5.569 9.712 1.00 94.31 200 TYR A N 1
ATOM 1563 C CA . TYR A 1 200 ? -5.748 -7.014 9.896 1.00 94.31 200 TYR A CA 1
ATOM 1564 C 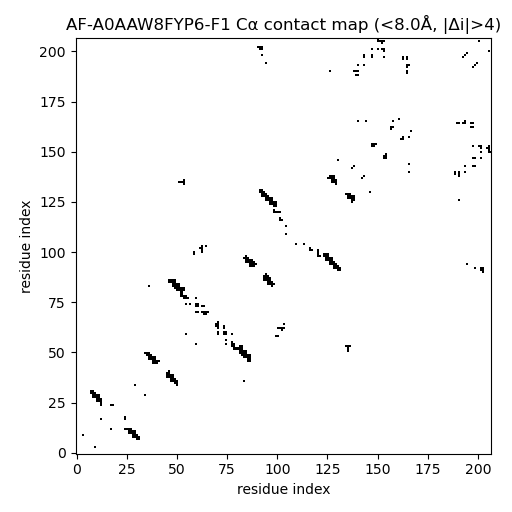C . TYR A 1 200 ? -7.083 -7.446 10.514 1.00 94.31 200 TYR A C 1
ATOM 1566 O O . TYR A 1 200 ? -7.820 -8.221 9.899 1.00 94.31 200 TYR A O 1
ATOM 1574 N N . ASP A 1 201 ? -7.454 -6.881 11.667 1.00 94.44 201 ASP A N 1
ATOM 1575 C CA . ASP A 1 201 ? -8.725 -7.197 12.322 1.00 94.44 201 ASP A CA 1
ATOM 1576 C C . ASP A 1 201 ? -9.928 -6.904 11.423 1.00 94.44 201 ASP A C 1
ATOM 1578 O O . ASP A 1 201 ? -10.879 -7.692 11.398 1.00 94.44 201 ASP A O 1
ATOM 1582 N N . TYR A 1 202 ? -9.886 -5.803 10.666 1.00 94.81 202 TYR A N 1
ATOM 1583 C CA . TYR A 1 202 ? -10.949 -5.466 9.728 1.00 94.81 202 TYR A CA 1
ATOM 1584 C C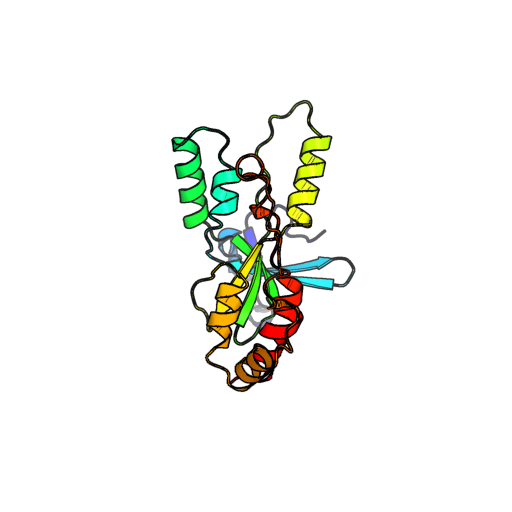 . TYR A 1 202 ? -11.106 -6.527 8.635 1.00 94.81 202 TYR A C 1
ATOM 1586 O O . TYR A 1 202 ? -12.206 -7.024 8.380 1.00 94.81 202 TYR A O 1
ATOM 1594 N N . ASN A 1 203 ? -9.997 -6.896 7.993 1.00 93.19 203 ASN A N 1
ATOM 1595 C CA . ASN A 1 203 ? -9.992 -7.853 6.895 1.00 93.19 203 ASN A CA 1
ATOM 1596 C C . ASN A 1 203 ? -10.476 -9.242 7.341 1.00 93.19 203 ASN A C 1
ATOM 1598 O O . ASN A 1 203 ? -11.194 -9.893 6.574 1.00 93.19 203 ASN A O 1
ATOM 1602 N N . GLN A 1 204 ? -10.161 -9.645 8.577 1.00 93.75 204 GLN A N 1
ATOM 1603 C CA . GLN A 1 204 ? -10.557 -10.935 9.150 1.00 93.75 204 GLN A CA 1
ATOM 1604 C C . GLN A 1 204 ? -12.009 -10.973 9.654 1.00 93.75 204 GLN A C 1
ATOM 1606 O O . GLN A 1 204 ? -12.712 -11.954 9.422 1.00 93.75 204 GLN A O 1
ATOM 1611 N N . ASN A 1 205 ? -12.484 -9.922 10.331 1.00 93.19 205 ASN A N 1
ATOM 1612 C CA . ASN A 1 205 ? -13.700 -10.016 11.156 1.00 93.19 205 ASN A CA 1
ATOM 1613 C C . ASN A 1 205 ? -14.915 -9.259 10.604 1.00 93.19 205 ASN A C 1
ATOM 1615 O O . ASN A 1 205 ? -16.034 -9.448 11.080 1.00 93.19 205 ASN A O 1
ATOM 1619 N N . CYS A 1 206 ? -14.726 -8.385 9.621 1.00 87.44 206 CYS A N 1
ATOM 1620 C CA . CYS A 1 206 ? -15.797 -7.533 9.101 1.00 87.44 206 CYS A CA 1
ATOM 1621 C C . CYS A 1 206 ? -16.336 -8.119 7.797 1.00 87.44 206 CYS A C 1
ATOM 1623 O O . CYS A 1 206 ? -15.549 -8.666 7.039 1.00 87.44 206 CYS A O 1
ATOM 1625 N N . LYS A 1 207 ? -17.646 -8.051 7.526 1.00 72.06 207 LYS A N 1
ATOM 1626 C CA . LYS A 1 207 ? -18.257 -8.559 6.279 1.00 72.06 207 LYS A CA 1
ATOM 1627 C C . LYS A 1 207 ? -18.255 -7.509 5.170 1.00 72.06 207 LYS A C 1
ATOM 1629 O O . LYS A 1 207 ? -18.570 -6.339 5.465 1.00 72.06 207 LYS A O 1
#

Secondary structure (DSSP, 8-state):
--TTTT-SEEEE--GGG--TT-SS--PEEEEGGG--EEEEEETTEEEEEEEE----HHHHHHT--SHHHHHHHHHHHHTTS-EEEEEEE-SSEEEEEE--PPP-PPTTS-HHHHHHHHHHHHH-PEEEEEETTPPPEE--HHHHHHHTTT-HHHHHHHHHT--GGGS-------S-TTT-SSSGGG----HHHHIIIIIHHHHHH--

Solvent-accessible surface area (backbone atoms only — not comparable to full-atom values): 12737 Å² total; per-residue (Å²): 136,67,94,65,72,92,53,72,60,50,74,48,66,57,80,90,72,62,56,88,90,49,98,70,83,84,64,49,77,42,46,66,88,67,56,58,57,52,74,47,75,55,95,90,39,83,44,43,28,35,53,38,72,54,65,59,64,72,56,24,55,72,57,35,88,48,65,76,72,38,25,53,50,45,38,56,46,40,68,70,42,70,41,72,26,36,57,74,42,86,53,62,57,26,34,29,40,36,60,62,75,86,64,89,74,80,91,85,85,50,68,69,58,54,49,53,50,52,48,47,36,72,76,57,52,46,46,30,33,24,52,83,86,42,79,58,40,75,60,40,65,69,49,54,58,60,76,44,60,87,26,70,69,55,42,49,37,57,75,72,59,71,49,70,58,69,55,75,83,83,75,86,79,66,94,60,88,81,81,67,75,86,64,66,80,70,70,67,65,56,55,67,49,33,44,69,51,57,48,43,50,42,46,74,73,47,134

pLDDT: mean 74.74, std 17.01, range [34.5, 94.94]

Foldseek 3Di:
DDPCVPPQKDWDDDPVQDDPVDPDGDTDIDGPLNDQWDWDQDPNDIWIKGWAQDQPLVLLQVQQPDPPVSSVVSRVVSNVGTDIWTFPDDFQKTKTWAFHDDHDDDPDDPPVVSVVSVCCRVPPTFMWIDGPNHHIDGDDLVVLCVVLVPFPVLVVCVVVVVQPLNDDPPDPPPPPPDDPPPCVVPPPSPVVSSCVPRVVCSRPPGD

Radius of gyration: 21.68 Å; Cα contacts (8 Å, |Δi|>4): 245; chains: 1; bounding box: 49×59×62 Å

Mean predicted aligned error: 12.42 Å